Protein AF-A0A1B0CBY4-F1 (afdb_monomer_lite)

Organism: Lutzomyia longipalpis (NCBI:txid7200)

Foldseek 3Di:
DVVVVVVLCVVAVCVVVCVVLVQDPVLSVLCVVVVVRHVVVLLVDAPVVLCVSCVDPLCVVVSVSVLVSSQVVCVVVVGDGRYHPPPPPPPPPPDDDDDDDDDDDDDDDDDDDDDDDDDDDDDDDDDDDDDDDDDDDDDDDDDDDDDDDDDDDDDDDDDDDPDDPPPPPPPDPDDDDDDDDDPPPPPVVVVVVVLVPDQLLVLLVVDPLSVVLLVCCVVPVDGDPVNVVVSVVSLVVVVVVVVDDDDPVVVVSSVVNCCVSRVVVVCVVPVSDPPPPPPPDPDDD

pLDDT: mean 71.51, std 22.34, range [36.09, 98.38]

Secondary structure (DSSP, 8-state):
-THHHHHHHHH-TTHHHHHHTT--HHHHHHHHHTT--SHHHHHH--TTHHHHHS-SGGGHHHHHHHHHHHHHHHHHTTPPP---GGGGS-------------------------------------------------------PPP-PPPPPP-PPP-----SSSSSSSS---------------HHHHHHHHHHH--HHHHHHTSHHHHHHHHHHHHHSS--HHHHHHHHHHHHHHHHHHTPPP-HHHHHHHHHHHHHH-THHHHHHHH--------------

Radius of gyration: 30.23 Å; chains: 1; bounding box: 89×76×72 Å

Sequence (285 aa):
MVDSMEYNAKKYPIIHLYEEWELSPNIIKTLITCGITNKAILRQMHQHDLNDIFPKRSQIGDKIFFRCKLQAWREEYRHPPLICCDTNKAKTSDKMDVDMDDLSISPISSRSSSPEASSSLPKAIAMPLLAPLSTPTPRQEAPNPPPHVQPLPFLNPLDMKPKMLSQMMSAMEATKKTTIGTPSVDFTDFSRNFEDNFDLETELKKSFQGQKILENYRKYKILGKSDQNNLTRVVANFHLMTKMPLSAQIYMFYASKIQELFPTERDLLHSGKLQTTSCTERKAL

Structure (mmCIF, N/CA/C/O backbone):
data_AF-A0A1B0CBY4-F1
#
_entry.id   AF-A0A1B0CBY4-F1
#
loop_
_atom_site.group_PDB
_atom_site.id
_atom_site.type_symbol
_atom_site.label_atom_id
_atom_site.label_alt_id
_atom_site.label_comp_id
_atom_site.label_asym_id
_atom_site.label_entity_id
_atom_site.label_seq_id
_atom_site.pdbx_PDB_ins_code
_atom_site.Cartn_x
_atom_site.Cartn_y
_atom_site.Cartn_z
_atom_site.occupancy
_atom_site.B_iso_or_equiv
_atom_site.auth_seq_id
_atom_site.auth_comp_id
_atom_site.auth_asym_id
_atom_site.auth_atom_id
_atom_site.pdbx_PDB_model_num
ATOM 1 N N . MET A 1 1 ? -2.507 -30.286 -9.498 1.00 51.16 1 MET A N 1
ATOM 2 C CA . MET A 1 1 ? -2.532 -28.818 -9.729 1.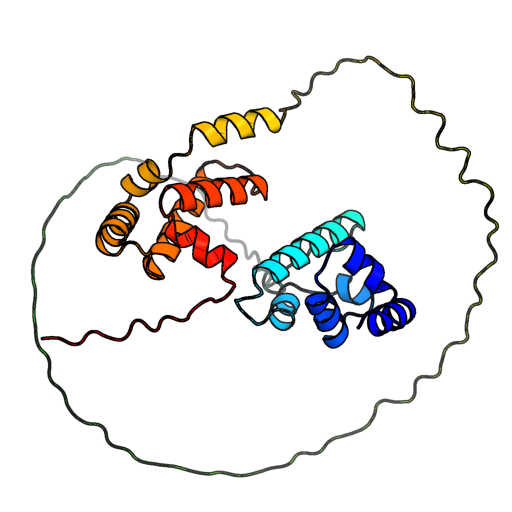00 51.16 1 MET A CA 1
ATOM 3 C C . MET A 1 1 ? -1.235 -28.274 -10.336 1.00 51.16 1 MET A C 1
ATOM 5 O O . MET A 1 1 ? -1.287 -27.183 -10.883 1.00 51.16 1 MET A O 1
ATOM 9 N N . VAL A 1 2 ? -0.117 -29.013 -10.304 1.00 50.94 2 VAL A N 1
ATOM 10 C CA . VAL A 1 2 ? 1.184 -28.574 -10.853 1.00 50.94 2 VAL A CA 1
ATOM 11 C C . VAL A 1 2 ? 1.222 -28.614 -12.397 1.00 50.94 2 VAL A C 1
ATOM 13 O O . VAL A 1 2 ? 1.728 -27.681 -13.011 1.00 50.94 2 VAL A O 1
ATOM 16 N N . ASP A 1 3 ? 0.539 -29.575 -13.035 1.00 54.59 3 ASP A N 1
ATOM 17 C CA . ASP A 1 3 ? 0.538 -29.742 -14.507 1.00 54.59 3 ASP A CA 1
ATOM 18 C C . ASP A 1 3 ? -0.028 -28.563 -15.317 1.00 54.59 3 ASP A C 1
ATOM 20 O O . ASP A 1 3 ? 0.262 -28.409 -16.503 1.00 54.59 3 ASP A O 1
ATOM 24 N N . SER A 1 4 ? -0.847 -27.697 -14.709 1.00 59.91 4 SER A N 1
ATOM 25 C CA . SER A 1 4 ? -1.440 -26.573 -15.443 1.00 59.91 4 SER A CA 1
ATOM 26 C C . SER A 1 4 ? -0.472 -25.397 -15.605 1.00 59.91 4 SER A C 1
ATOM 28 O O . SER A 1 4 ? -0.626 -24.615 -16.540 1.00 59.91 4 SER A O 1
ATOM 30 N N . MET A 1 5 ? 0.535 -25.253 -14.736 1.00 56.09 5 MET A N 1
ATOM 31 C CA . MET A 1 5 ? 1.483 -24.134 -14.826 1.00 56.09 5 MET A CA 1
ATOM 32 C C . MET A 1 5 ? 2.582 -24.385 -15.861 1.00 56.09 5 MET A C 1
ATOM 34 O O . MET A 1 5 ? 2.839 -23.498 -16.672 1.00 56.09 5 MET A O 1
ATOM 38 N N . GLU A 1 6 ? 3.129 -25.602 -15.945 1.00 60.28 6 GLU A N 1
ATOM 39 C CA . GLU A 1 6 ? 4.128 -25.945 -16.973 1.00 60.28 6 GLU A CA 1
ATOM 40 C C . GLU A 1 6 ? 3.576 -25.827 -18.402 1.00 60.28 6 GLU A C 1
ATOM 42 O O . GLU A 1 6 ? 4.256 -25.325 -19.300 1.00 60.28 6 GLU A O 1
ATOM 47 N N . TYR A 1 7 ? 2.317 -26.224 -18.625 1.00 60.75 7 TYR A N 1
ATOM 48 C CA . TYR A 1 7 ? 1.668 -26.049 -19.928 1.00 60.75 7 TYR A CA 1
ATOM 49 C C . TYR A 1 7 ? 1.510 -24.566 -20.297 1.00 60.75 7 TYR A C 1
ATOM 51 O O . TYR A 1 7 ? 1.702 -24.172 -21.450 1.00 60.75 7 TYR A O 1
ATOM 59 N N . ASN A 1 8 ? 1.196 -23.723 -19.311 1.00 58.91 8 ASN A N 1
ATOM 60 C CA . ASN A 1 8 ? 1.064 -22.288 -19.527 1.00 58.91 8 ASN A CA 1
ATOM 61 C C . ASN A 1 8 ? 2.421 -21.616 -19.771 1.00 58.91 8 ASN A C 1
ATOM 63 O O . ASN A 1 8 ? 2.481 -20.730 -20.619 1.00 58.91 8 ASN A O 1
ATOM 67 N N . ALA A 1 9 ? 3.504 -22.050 -19.117 1.00 61.53 9 ALA A N 1
ATOM 68 C CA . ALA A 1 9 ? 4.847 -21.493 -19.317 1.00 61.53 9 ALA A CA 1
ATOM 69 C C . ALA A 1 9 ? 5.333 -21.644 -20.770 1.00 61.53 9 ALA A C 1
ATOM 71 O O . ALA A 1 9 ? 5.852 -20.694 -21.355 1.00 61.53 9 ALA A O 1
ATOM 72 N N . LYS A 1 10 ? 5.056 -22.790 -21.411 1.00 67.69 10 LYS A N 1
ATOM 73 C CA . LYS A 1 10 ? 5.335 -22.988 -22.848 1.00 67.69 10 LYS A CA 1
ATOM 74 C C . LYS A 1 10 ? 4.493 -22.088 -23.756 1.00 67.69 10 LYS A C 1
ATOM 76 O O . LYS A 1 10 ? 4.935 -21.727 -24.842 1.00 67.69 10 LYS A O 1
ATOM 81 N N . LYS A 1 11 ? 3.277 -21.740 -23.328 1.00 76.75 11 LYS A N 1
ATOM 82 C CA . LYS A 1 11 ? 2.333 -20.917 -24.098 1.00 76.75 11 LYS A CA 1
ATOM 83 C C . LYS A 1 11 ? 2.577 -19.414 -23.924 1.00 76.75 11 LYS A C 1
ATOM 85 O O . LYS A 1 11 ? 2.317 -18.644 -24.846 1.00 76.75 11 LYS A O 1
ATOM 90 N N . TYR A 1 12 ? 3.075 -19.000 -22.762 1.00 80.06 12 TYR A N 1
ATOM 91 C CA . TYR A 1 12 ? 3.252 -17.603 -22.381 1.00 80.06 12 TYR A CA 1
ATOM 92 C C . TYR A 1 12 ? 4.658 -17.382 -21.806 1.00 80.06 12 TYR A C 1
ATOM 94 O O . TYR A 1 12 ? 4.859 -17.521 -20.598 1.00 80.06 12 TYR A O 1
ATOM 102 N N . PRO A 1 13 ? 5.627 -16.945 -22.634 1.00 83.12 13 PRO A N 1
ATOM 103 C CA . PRO A 1 13 ? 7.014 -16.728 -22.208 1.00 83.12 13 PRO A CA 1
ATOM 104 C C . PRO A 1 13 ? 7.168 -15.705 -21.075 1.00 83.12 13 PRO A C 1
ATOM 106 O O . PRO A 1 13 ? 8.202 -15.642 -20.417 1.00 83.12 13 PRO A O 1
ATOM 109 N N . ILE A 1 14 ? 6.148 -14.868 -20.859 1.00 92.06 14 ILE A N 1
ATOM 110 C CA . ILE A 1 14 ? 6.126 -13.881 -19.781 1.00 92.06 14 ILE A CA 1
ATOM 111 C C . ILE A 1 14 ? 5.999 -14.509 -18.387 1.00 92.06 14 ILE A C 1
ATOM 113 O O . ILE A 1 14 ? 6.353 -13.860 -17.410 1.00 92.06 14 ILE A O 1
ATOM 117 N N . ILE A 1 15 ? 5.535 -15.758 -18.275 1.00 91.38 15 ILE A N 1
ATOM 118 C CA . ILE A 1 15 ? 5.332 -16.408 -16.974 1.00 91.38 15 ILE A CA 1
ATOM 119 C C . ILE A 1 15 ? 6.644 -16.521 -16.199 1.00 91.38 15 ILE A C 1
ATOM 121 O O . ILE A 1 15 ? 6.645 -16.230 -15.010 1.00 91.38 15 ILE A O 1
ATOM 125 N N . HIS A 1 16 ? 7.766 -16.793 -16.869 1.00 91.62 16 HIS A N 1
ATOM 126 C CA . HIS A 1 16 ? 9.080 -16.820 -16.219 1.00 91.62 16 HIS A CA 1
ATOM 127 C C . HIS A 1 16 ? 9.446 -15.488 -15.555 1.00 91.62 16 HIS A C 1
ATOM 129 O O . HIS A 1 16 ? 10.010 -15.482 -14.469 1.00 91.62 16 HIS A O 1
ATOM 135 N N . LEU A 1 17 ? 9.071 -14.359 -16.167 1.00 94.44 17 LEU A N 1
ATOM 136 C CA . LEU A 1 17 ? 9.280 -13.040 -15.564 1.00 94.44 17 LEU A CA 1
ATOM 137 C C . LEU A 1 17 ? 8.414 -12.868 -14.307 1.00 94.44 17 LEU A C 1
ATOM 139 O O . LEU A 1 17 ? 8.841 -12.269 -13.328 1.00 94.44 17 LEU A O 1
ATOM 143 N N . TYR A 1 18 ? 7.187 -13.388 -14.323 1.00 95.06 18 TYR A N 1
ATOM 144 C CA . TYR A 1 18 ? 6.292 -13.322 -13.169 1.00 95.06 18 TYR A CA 1
ATOM 145 C C . TYR A 1 18 ? 6.724 -14.235 -12.021 1.00 95.06 18 TYR A C 1
ATOM 147 O O . TYR A 1 18 ? 6.574 -13.855 -10.861 1.00 95.06 18 TYR A O 1
ATOM 155 N N . GLU A 1 19 ? 7.268 -15.407 -12.343 1.00 92.81 19 GLU A N 1
ATOM 156 C CA . GLU A 1 19 ? 7.880 -16.325 -11.382 1.00 92.81 19 GLU A CA 1
ATOM 157 C C . GLU A 1 19 ? 9.141 -15.711 -10.762 1.00 92.81 19 GLU A C 1
ATOM 159 O O . GLU A 1 19 ? 9.291 -15.746 -9.546 1.00 92.81 19 GLU A O 1
ATOM 164 N N . GLU A 1 20 ? 9.990 -15.062 -11.565 1.00 94.62 20 GLU A N 1
ATOM 165 C CA . GLU A 1 20 ? 11.166 -14.312 -11.094 1.00 94.62 20 GLU A CA 1
ATOM 166 C C . GLU A 1 20 ? 10.782 -13.136 -10.183 1.00 94.62 20 GLU A C 1
ATOM 168 O O . GLU A 1 20 ? 11.491 -12.790 -9.240 1.00 94.62 20 GLU A O 1
ATOM 173 N N . TRP A 1 21 ? 9.629 -12.514 -10.429 1.00 96.12 21 TRP A N 1
ATOM 174 C CA . TRP A 1 21 ? 9.086 -11.489 -9.540 1.00 96.12 21 TRP A CA 1
ATOM 175 C C . TRP A 1 21 ? 8.441 -12.057 -8.278 1.00 96.12 21 TRP A C 1
ATOM 177 O O . TRP A 1 21 ? 7.986 -11.262 -7.457 1.00 96.12 21 TRP A O 1
ATOM 187 N N . GLU A 1 22 ? 8.406 -13.381 -8.123 1.00 95.31 22 GLU A N 1
ATOM 188 C CA . GLU A 1 22 ? 7.794 -14.095 -7.000 1.00 95.31 22 GLU A CA 1
ATOM 189 C C . GLU A 1 22 ? 6.303 -13.758 -6.835 1.00 95.31 22 GLU A C 1
ATOM 191 O O . GLU A 1 22 ? 5.761 -13.692 -5.730 1.00 95.31 22 GLU A O 1
ATOM 196 N N . LEU A 1 23 ? 5.603 -13.520 -7.952 1.00 93.50 23 LEU A N 1
ATOM 197 C CA . LEU A 1 23 ? 4.166 -13.270 -7.915 1.00 93.50 23 LEU A CA 1
ATOM 198 C C . LEU A 1 23 ? 3.413 -14.540 -7.522 1.00 93.50 23 LEU A C 1
ATOM 200 O O . LEU A 1 23 ? 3.689 -15.634 -8.017 1.00 93.50 23 LEU A O 1
ATOM 204 N N . SER A 1 24 ? 2.394 -14.393 -6.672 1.00 92.12 24 SER A N 1
ATOM 205 C CA . SER A 1 24 ? 1.599 -15.551 -6.269 1.00 92.12 24 SER A CA 1
ATOM 206 C C . SER A 1 24 ? 0.875 -16.178 -7.477 1.00 92.12 24 SER A C 1
ATOM 208 O O . SER A 1 24 ? 0.414 -15.453 -8.370 1.00 92.12 24 SER A O 1
ATOM 210 N N . PRO A 1 25 ? 0.676 -17.511 -7.501 1.00 91.31 25 PRO A N 1
ATOM 211 C CA . PRO A 1 25 ? 0.012 -18.204 -8.609 1.00 91.31 25 PRO A CA 1
ATOM 212 C C . PRO A 1 25 ? -1.361 -17.629 -8.980 1.00 91.31 25 PRO A C 1
ATOM 214 O O . PRO A 1 25 ? -1.749 -17.607 -10.149 1.00 91.31 25 PRO A O 1
ATOM 217 N N . ASN A 1 26 ? -2.094 -17.121 -7.985 1.00 90.62 26 ASN A N 1
ATOM 218 C CA . ASN A 1 26 ? -3.398 -16.490 -8.180 1.00 90.62 26 ASN A CA 1
ATOM 219 C C . ASN A 1 26 ? -3.290 -15.163 -8.941 1.00 90.62 26 ASN A C 1
ATOM 221 O O . ASN A 1 26 ? -4.128 -14.878 -9.800 1.00 90.62 26 ASN A O 1
ATOM 225 N N . ILE A 1 27 ? -2.257 -14.365 -8.656 1.00 92.62 27 ILE A N 1
ATOM 226 C CA . ILE A 1 27 ? -2.000 -13.118 -9.380 1.00 92.62 27 ILE A CA 1
ATOM 227 C C . ILE A 1 27 ? -1.550 -13.421 -10.804 1.00 92.62 27 ILE A C 1
ATOM 229 O O . ILE A 1 27 ? -2.112 -12.848 -11.733 1.00 92.62 27 ILE A O 1
ATOM 233 N N . ILE A 1 28 ? -0.643 -14.383 -11.001 1.00 94.12 28 ILE A N 1
ATOM 234 C CA . ILE A 1 28 ? -0.216 -14.814 -12.342 1.00 94.12 28 ILE A CA 1
ATOM 235 C C . ILE A 1 28 ? -1.429 -15.239 -13.177 1.00 94.12 28 ILE A C 1
ATOM 237 O O . ILE A 1 28 ? -1.626 -14.752 -14.290 1.00 94.12 28 ILE A O 1
ATOM 241 N N . LYS A 1 29 ? -2.309 -16.078 -12.617 1.00 92.31 29 LYS A N 1
ATOM 242 C CA . LYS A 1 29 ? -3.553 -16.486 -13.280 1.00 92.31 29 LYS A CA 1
ATOM 243 C C . LYS A 1 29 ? -4.436 -15.290 -13.644 1.00 92.31 29 LYS A C 1
ATOM 245 O O . LYS A 1 29 ? -5.007 -15.269 -14.734 1.00 92.31 29 LYS A O 1
ATOM 250 N N . THR A 1 30 ? -4.544 -14.305 -12.755 1.00 92.69 30 THR A N 1
ATOM 251 C CA . THR A 1 30 ? -5.325 -13.082 -12.994 1.00 92.69 30 THR A CA 1
ATOM 252 C C . THR A 1 30 ? -4.734 -12.278 -14.151 1.00 92.69 30 THR A C 1
ATOM 254 O O . THR A 1 30 ? -5.463 -11.958 -15.081 1.00 92.69 30 THR A O 1
ATOM 257 N N . LEU A 1 31 ? -3.417 -12.049 -14.166 1.00 93.75 31 LEU A N 1
ATOM 258 C CA . LEU A 1 31 ? -2.719 -11.327 -15.238 1.00 93.75 31 LEU A CA 1
ATOM 259 C C . LEU A 1 31 ? -2.929 -11.987 -16.608 1.00 93.75 31 LEU A C 1
ATOM 261 O O . LEU A 1 31 ? -3.283 -11.310 -17.573 1.00 93.75 31 LEU A O 1
ATOM 265 N N . ILE A 1 32 ? -2.796 -13.316 -16.680 1.00 93.25 32 ILE A N 1
ATOM 266 C CA . ILE A 1 32 ? -3.045 -14.076 -17.913 1.00 93.25 32 ILE A CA 1
ATOM 267 C C . ILE A 1 32 ? -4.517 -13.982 -18.337 1.00 93.25 32 ILE A C 1
ATOM 269 O O . ILE A 1 32 ? -4.802 -13.803 -19.520 1.00 93.25 32 ILE A O 1
ATOM 273 N N . THR A 1 33 ? -5.455 -14.049 -17.386 1.00 91.56 33 THR A N 1
ATOM 274 C CA . THR A 1 33 ? -6.900 -13.912 -17.661 1.00 91.56 33 THR A CA 1
ATOM 275 C C . THR A 1 33 ? -7.249 -12.510 -18.168 1.00 91.56 33 THR A C 1
ATOM 277 O O . THR A 1 33 ? -8.080 -12.373 -19.059 1.00 91.56 33 THR A O 1
ATOM 280 N N . CYS A 1 34 ? -6.565 -11.478 -17.669 1.00 91.12 34 CYS A N 1
ATOM 281 C CA . CYS A 1 34 ? -6.654 -10.100 -18.155 1.00 91.12 34 CYS A CA 1
ATOM 282 C C . CYS A 1 34 ? -5.944 -9.880 -19.505 1.00 91.12 34 CYS A C 1
ATOM 284 O O . CYS A 1 34 ? -5.869 -8.751 -19.980 1.00 91.12 34 CYS A O 1
ATOM 286 N N . GLY A 1 35 ? -5.403 -10.931 -20.130 1.00 91.25 35 GLY A N 1
ATOM 287 C CA . GLY A 1 35 ? -4.759 -10.861 -21.441 1.00 91.25 35 GLY A CA 1
ATOM 288 C C . GLY A 1 35 ? -3.302 -10.398 -21.416 1.00 91.25 35 GLY A C 1
ATOM 289 O O . GLY A 1 35 ? -2.691 -10.287 -22.479 1.00 91.25 35 GLY A O 1
ATOM 290 N N . ILE A 1 36 ? -2.705 -10.194 -20.238 1.00 94.19 36 ILE A N 1
ATOM 291 C CA . ILE A 1 36 ? -1.327 -9.711 -20.066 1.00 94.19 36 ILE A CA 1
ATOM 292 C C . ILE A 1 36 ? -0.364 -10.882 -20.273 1.00 94.19 36 ILE A C 1
ATOM 294 O O . ILE A 1 36 ? 0.155 -11.501 -19.350 1.00 94.19 36 ILE A O 1
ATOM 298 N N . THR A 1 37 ? -0.189 -11.227 -21.542 1.00 93.12 37 THR A N 1
ATOM 299 C CA . THR A 1 37 ? 0.445 -12.472 -21.993 1.00 93.12 37 THR A CA 1
ATOM 300 C C . THR A 1 37 ? 1.825 -12.255 -22.607 1.00 93.12 37 THR A C 1
ATOM 302 O O . THR A 1 37 ? 2.529 -13.220 -22.905 1.00 93.12 37 THR A O 1
ATOM 305 N N . ASN A 1 38 ? 2.245 -11.000 -22.794 1.00 91.81 38 ASN A N 1
ATOM 306 C CA . ASN A 1 38 ? 3.538 -10.659 -23.375 1.00 91.81 38 ASN A CA 1
ATOM 307 C C . ASN A 1 38 ? 4.153 -9.396 -22.740 1.00 91.81 38 ASN A C 1
ATOM 309 O O . ASN A 1 38 ? 3.470 -8.572 -22.125 1.00 91.81 38 ASN A O 1
ATOM 313 N N . LYS A 1 39 ? 5.472 -9.228 -22.911 1.00 93.44 39 LYS A N 1
ATOM 314 C CA . LYS A 1 39 ? 6.215 -8.073 -22.371 1.00 93.44 39 LYS A CA 1
ATOM 315 C C . LYS A 1 39 ? 5.816 -6.751 -23.040 1.00 93.44 39 LYS A C 1
ATOM 317 O O . LYS A 1 39 ? 6.000 -5.695 -22.446 1.00 93.44 39 LYS A O 1
ATOM 322 N N . ALA A 1 40 ? 5.274 -6.787 -24.259 1.00 90.75 40 ALA A N 1
ATOM 323 C CA . ALA A 1 40 ? 4.831 -5.585 -24.963 1.00 90.75 40 ALA A CA 1
ATOM 324 C C . ALA A 1 40 ? 3.633 -4.924 -24.260 1.00 90.75 40 ALA A C 1
ATOM 326 O O . ALA A 1 40 ? 3.621 -3.705 -24.115 1.00 90.75 40 ALA A O 1
ATOM 327 N N . ILE A 1 41 ? 2.695 -5.717 -23.737 1.00 91.50 41 ILE A N 1
ATOM 328 C CA . ILE A 1 41 ? 1.553 -5.229 -22.956 1.00 91.50 41 ILE A CA 1
ATOM 329 C C . ILE A 1 41 ? 2.050 -4.573 -21.667 1.00 91.50 41 ILE A C 1
ATOM 331 O O . ILE A 1 41 ? 1.666 -3.446 -21.372 1.00 91.50 41 ILE A O 1
ATOM 335 N N . LEU A 1 42 ? 3.000 -5.199 -20.957 1.00 93.81 42 LEU A N 1
ATOM 336 C CA . LEU A 1 42 ? 3.608 -4.601 -19.759 1.00 93.81 42 LEU A CA 1
ATOM 337 C C . LEU A 1 42 ? 4.241 -3.229 -20.020 1.00 93.81 42 LEU A C 1
ATOM 339 O O . LEU A 1 42 ? 4.255 -2.399 -19.115 1.00 93.81 42 LEU A O 1
ATOM 343 N N . ARG A 1 43 ? 4.759 -2.963 -21.227 1.00 92.62 43 ARG A N 1
ATOM 344 C CA . ARG A 1 43 ? 5.316 -1.647 -21.603 1.00 92.62 43 ARG A CA 1
ATOM 345 C C . ARG A 1 43 ? 4.244 -0.586 -21.823 1.00 92.62 43 ARG A C 1
ATOM 347 O O . ARG A 1 43 ? 4.514 0.585 -21.591 1.00 92.62 43 ARG A O 1
ATOM 354 N N . GLN A 1 44 ? 3.064 -0.993 -22.278 1.00 91.44 44 GLN A N 1
ATOM 355 C CA . GLN A 1 44 ? 1.956 -0.091 -22.598 1.00 91.44 44 GLN A CA 1
ATOM 356 C C . GLN A 1 44 ? 1.011 0.138 -21.416 1.00 91.44 44 GLN A C 1
ATOM 358 O O . GLN A 1 44 ? 0.222 1.072 -21.456 1.00 91.44 44 GLN A O 1
ATOM 363 N N . MET A 1 45 ? 1.112 -0.675 -20.359 1.00 93.06 45 MET A N 1
ATOM 364 C CA . MET A 1 45 ? 0.278 -0.525 -19.167 1.00 93.06 45 MET A CA 1
ATOM 365 C C . MET A 1 45 ? 0.395 0.868 -18.535 1.00 93.06 45 MET A C 1
ATOM 367 O O . MET A 1 45 ? 1.488 1.398 -18.316 1.00 93.06 45 MET A O 1
ATOM 371 N N . HIS A 1 46 ? -0.740 1.425 -18.161 1.00 92.25 46 HIS A N 1
ATOM 372 C CA . HIS A 1 46 ? -0.864 2.664 -17.419 1.00 92.25 46 HIS A CA 1
ATOM 373 C C . HIS A 1 46 ? -1.268 2.398 -15.971 1.00 92.25 46 HIS A C 1
ATOM 375 O O . HIS A 1 46 ? -1.609 1.287 -15.560 1.00 92.25 46 HIS A O 1
ATOM 381 N N . GLN A 1 47 ? -1.243 3.454 -15.160 1.00 90.12 47 GLN A N 1
ATOM 382 C CA . GLN A 1 47 ? -1.613 3.343 -13.753 1.00 90.12 47 GLN A CA 1
ATOM 383 C C . GLN A 1 47 ? -3.095 2.989 -13.537 1.00 90.12 47 GLN A C 1
ATOM 385 O O . GLN A 1 47 ? -3.416 2.371 -12.522 1.00 90.12 47 GLN A O 1
ATOM 390 N N . HIS A 1 48 ? -3.987 3.342 -14.469 1.00 90.44 48 HIS A N 1
ATOM 391 C CA . HIS A 1 48 ? -5.404 2.983 -14.373 1.00 90.44 48 HIS A CA 1
ATOM 392 C C . HIS A 1 48 ? -5.656 1.497 -14.658 1.00 90.44 48 HIS A C 1
ATOM 394 O O . HIS A 1 48 ? -6.458 0.904 -13.946 1.00 90.44 48 HIS A O 1
ATOM 400 N N . ASP A 1 49 ? -4.891 0.864 -15.554 1.00 91.81 49 ASP A N 1
ATOM 401 C CA . ASP A 1 49 ? -4.996 -0.581 -15.824 1.00 91.81 49 ASP A CA 1
ATOM 402 C C . ASP A 1 49 ? -4.745 -1.414 -14.557 1.00 91.81 49 ASP A C 1
ATOM 404 O O . ASP A 1 49 ? -5.361 -2.452 -14.323 1.00 91.81 49 ASP A O 1
ATOM 408 N N . LEU A 1 50 ? -3.870 -0.927 -13.669 1.00 92.62 50 LEU A N 1
ATOM 409 C CA . LEU A 1 50 ? -3.634 -1.554 -12.367 1.00 92.62 50 LEU A CA 1
ATOM 410 C C . LEU A 1 50 ? -4.862 -1.499 -11.447 1.00 92.62 50 LEU A C 1
ATOM 412 O O . LEU A 1 50 ? -4.971 -2.318 -10.537 1.00 92.62 50 LEU A O 1
ATOM 416 N N . ASN A 1 51 ? -5.761 -0.528 -11.614 1.00 91.81 51 ASN A N 1
ATOM 417 C CA . ASN A 1 51 ? -7.019 -0.496 -10.867 1.00 91.81 51 ASN A CA 1
ATOM 418 C C . ASN A 1 51 ? -7.984 -1.576 -11.370 1.00 91.81 51 ASN A C 1
ATOM 420 O O . ASN A 1 51 ? -8.689 -2.163 -10.553 1.00 91.81 51 ASN A O 1
ATOM 424 N N . ASP A 1 52 ? -7.963 -1.864 -12.670 1.00 91.25 52 ASP A N 1
ATOM 425 C CA . ASP A 1 52 ? -8.858 -2.839 -13.297 1.00 91.25 52 ASP A CA 1
ATOM 426 C C . ASP A 1 52 ? -8.407 -4.282 -13.040 1.00 91.25 52 ASP A C 1
ATOM 428 O O . ASP A 1 52 ? -9.232 -5.161 -12.795 1.00 91.25 52 ASP A O 1
ATOM 432 N N . ILE A 1 53 ? -7.092 -4.526 -13.014 1.00 93.38 53 ILE A N 1
ATOM 433 C CA . ILE A 1 53 ? -6.510 -5.841 -12.688 1.00 93.38 53 ILE A CA 1
ATOM 434 C C . ILE A 1 53 ? -6.657 -6.158 -11.194 1.00 93.38 53 ILE A C 1
ATOM 436 O O . ILE A 1 53 ? -6.902 -7.305 -10.814 1.00 93.38 53 ILE A O 1
ATOM 440 N N . PHE A 1 54 ? -6.523 -5.141 -10.337 1.00 93.94 54 PHE A N 1
ATOM 441 C CA . PHE A 1 54 ? -6.590 -5.273 -8.880 1.00 93.94 54 PHE A CA 1
ATOM 442 C C . PHE A 1 54 ? -7.750 -4.441 -8.299 1.00 93.94 54 PHE A C 1
ATOM 444 O O . PHE A 1 54 ? -7.515 -3.479 -7.556 1.00 93.94 54 PHE A O 1
ATOM 451 N N . PRO A 1 55 ? -9.015 -4.799 -8.599 1.00 89.00 55 PRO A N 1
ATOM 452 C CA . PRO A 1 55 ? -10.174 -3.990 -8.222 1.00 89.00 55 PRO A CA 1
ATOM 453 C C . PRO A 1 55 ? -10.504 -4.098 -6.728 1.00 89.00 55 PRO A C 1
ATOM 455 O O . PRO A 1 55 ? -11.144 -3.220 -6.145 1.00 89.00 55 PRO A O 1
ATOM 458 N N . LYS A 1 56 ? -10.087 -5.187 -6.071 1.00 90.88 56 LYS A N 1
ATOM 459 C CA . LYS A 1 56 ? -10.403 -5.436 -4.663 1.00 90.88 56 LYS A CA 1
ATOM 460 C C . LYS A 1 56 ? -9.428 -4.689 -3.760 1.00 90.88 56 LYS A C 1
ATOM 462 O O . LYS A 1 56 ? -8.217 -4.850 -3.868 1.00 90.88 56 LYS A O 1
ATOM 467 N N . ARG A 1 57 ? -9.954 -3.980 -2.754 1.00 83.25 57 ARG A N 1
ATOM 468 C CA . ARG A 1 57 ? -9.125 -3.350 -1.705 1.00 83.25 57 ARG A CA 1
ATOM 469 C C . ARG A 1 57 ? -8.248 -4.346 -0.944 1.00 83.25 57 ARG A C 1
ATOM 471 O O . ARG A 1 57 ? -7.180 -3.966 -0.484 1.00 83.25 57 ARG A O 1
ATOM 478 N N . SER A 1 58 ? -8.670 -5.607 -0.834 1.00 87.50 58 SER A N 1
ATOM 479 C CA . SER A 1 58 ? -7.878 -6.667 -0.198 1.00 87.50 58 SER A CA 1
ATOM 480 C C . SER A 1 58 ? -6.602 -7.020 -0.971 1.00 87.50 58 SER A C 1
ATOM 482 O O . SER A 1 58 ? -5.703 -7.609 -0.392 1.00 87.50 58 SER A O 1
ATOM 484 N N . GLN A 1 59 ? -6.507 -6.655 -2.254 1.00 88.81 59 GLN A N 1
ATOM 485 C CA . GLN A 1 59 ? -5.346 -6.908 -3.116 1.00 88.81 59 GLN A CA 1
ATOM 486 C C . GLN A 1 59 ? -4.415 -5.691 -3.206 1.00 88.81 59 GLN A C 1
ATOM 488 O O . GLN A 1 59 ? -3.585 -5.603 -4.107 1.00 88.81 59 GLN A O 1
ATOM 493 N N . ILE A 1 60 ? -4.551 -4.717 -2.297 1.00 89.12 60 ILE A N 1
ATOM 494 C CA . ILE A 1 60 ? -3.732 -3.500 -2.332 1.00 89.12 60 ILE A CA 1
ATOM 495 C C . ILE A 1 60 ? -2.235 -3.811 -2.203 1.00 89.12 60 ILE A C 1
ATOM 497 O O . ILE A 1 60 ? -1.433 -3.181 -2.887 1.00 89.12 60 ILE A O 1
ATOM 501 N N . GLY A 1 61 ? -1.872 -4.811 -1.392 1.00 90.12 61 GLY A N 1
ATOM 502 C CA . GLY A 1 61 ? -0.493 -5.283 -1.257 1.00 90.12 61 GLY A CA 1
ATOM 503 C C . GLY A 1 61 ? 0.046 -5.840 -2.574 1.00 90.12 61 GLY A C 1
ATOM 504 O O . GLY A 1 61 ? 1.059 -5.350 -3.067 1.00 90.12 61 GLY A O 1
ATOM 505 N N . ASP A 1 62 ? -0.685 -6.773 -3.194 1.00 93.25 62 ASP A N 1
ATOM 506 C CA . ASP A 1 62 ? -0.321 -7.366 -4.490 1.00 93.25 62 ASP A CA 1
ATOM 507 C C . ASP A 1 62 ? -0.180 -6.305 -5.586 1.00 93.25 62 ASP A C 1
ATOM 509 O O . ASP A 1 62 ? 0.760 -6.329 -6.377 1.00 93.25 62 ASP A O 1
ATOM 513 N N . LYS A 1 63 ? -1.090 -5.327 -5.602 1.00 94.25 63 LYS A N 1
ATOM 514 C CA . LYS A 1 63 ? -1.062 -4.209 -6.545 1.00 94.25 63 LYS A CA 1
ATOM 515 C C . LYS A 1 63 ? 0.180 -3.341 -6.372 1.00 94.25 63 LYS A C 1
ATOM 517 O O . LYS A 1 63 ? 0.804 -2.968 -7.364 1.00 94.25 63 LYS A O 1
ATOM 522 N N . ILE A 1 64 ? 0.521 -2.980 -5.131 1.00 92.06 64 ILE A N 1
ATOM 523 C CA . ILE A 1 64 ? 1.721 -2.187 -4.830 1.00 92.06 64 ILE A CA 1
ATOM 524 C C . ILE A 1 64 ? 2.966 -2.976 -5.231 1.00 92.06 64 ILE A C 1
ATOM 526 O O . ILE A 1 64 ? 3.823 -2.442 -5.930 1.00 92.06 64 ILE A O 1
ATOM 530 N N . PHE A 1 65 ? 3.033 -4.250 -4.851 1.00 94.75 65 PHE A N 1
ATOM 531 C CA . PHE A 1 65 ? 4.154 -5.126 -5.164 1.00 94.75 65 PHE A CA 1
ATOM 532 C C . PHE A 1 65 ? 4.366 -5.268 -6.677 1.00 94.75 65 PHE A C 1
ATOM 534 O O . PHE A 1 65 ? 5.458 -4.994 -7.180 1.00 94.75 65 PHE A O 1
ATOM 541 N N . PHE A 1 66 ? 3.303 -5.593 -7.419 1.00 95.94 66 PHE A N 1
ATOM 542 C CA . PHE A 1 66 ? 3.341 -5.687 -8.876 1.00 95.94 66 PHE A CA 1
ATOM 543 C C . PHE A 1 66 ? 3.754 -4.360 -9.519 1.00 95.94 66 PHE A C 1
ATOM 545 O O . PHE A 1 66 ? 4.607 -4.346 -10.403 1.00 95.94 66 PHE A O 1
ATOM 552 N N . ARG A 1 67 ? 3.204 -3.230 -9.049 1.00 95.19 67 ARG A N 1
ATOM 553 C CA . ARG A 1 67 ? 3.578 -1.894 -9.533 1.00 95.19 67 ARG A CA 1
ATOM 554 C C . ARG A 1 67 ? 5.069 -1.618 -9.338 1.00 95.19 67 ARG A C 1
ATOM 556 O O . ARG A 1 67 ? 5.699 -1.107 -10.259 1.00 95.19 67 ARG A O 1
ATOM 563 N N . CYS A 1 68 ? 5.627 -1.939 -8.172 1.00 94.19 68 CYS A N 1
ATOM 564 C CA . CYS A 1 68 ? 7.047 -1.731 -7.896 1.00 94.19 68 CYS A CA 1
ATOM 565 C C . CYS A 1 68 ? 7.932 -2.584 -8.810 1.00 94.19 68 CYS A C 1
ATOM 567 O O . CYS A 1 68 ? 8.857 -2.052 -9.420 1.00 94.19 68 CYS A O 1
ATOM 569 N N . LYS A 1 69 ? 7.618 -3.877 -8.967 1.00 96.31 69 LYS A N 1
ATOM 570 C CA . LYS A 1 69 ? 8.353 -4.773 -9.875 1.00 96.31 69 LYS A CA 1
ATOM 571 C C . LYS A 1 69 ? 8.265 -4.312 -11.330 1.00 96.31 69 LYS A C 1
ATOM 573 O O . LYS A 1 69 ? 9.280 -4.251 -12.016 1.00 96.31 69 LYS A O 1
ATOM 578 N N . LEU A 1 70 ? 7.077 -3.901 -11.773 1.00 95.75 70 LEU A N 1
ATOM 579 C CA . LEU A 1 70 ? 6.864 -3.366 -13.115 1.00 95.75 70 LEU A CA 1
ATOM 580 C C . LEU A 1 70 ? 7.655 -2.074 -13.354 1.00 95.75 70 LEU A C 1
ATOM 582 O O . LEU A 1 70 ? 8.235 -1.906 -14.424 1.00 95.75 70 LEU A O 1
ATOM 586 N N . GLN A 1 71 ? 7.695 -1.168 -12.375 1.00 94.50 71 GLN A N 1
ATOM 587 C CA . GLN A 1 71 ? 8.457 0.075 -12.479 1.00 94.50 71 GLN A CA 1
ATOM 588 C C . GLN A 1 71 ? 9.968 -0.189 -12.532 1.00 94.50 71 GLN A C 1
ATOM 590 O O . GLN A 1 71 ? 10.632 0.365 -13.402 1.00 94.50 71 GLN A O 1
ATOM 595 N N . ALA A 1 72 ? 10.488 -1.067 -11.669 1.00 93.56 72 ALA A N 1
ATOM 596 C CA . ALA A 1 72 ? 11.900 -1.450 -11.668 1.00 93.56 72 ALA A CA 1
ATOM 597 C C . ALA A 1 72 ? 12.308 -2.106 -12.996 1.00 93.56 72 ALA A C 1
ATOM 599 O O . ALA A 1 72 ? 13.300 -1.721 -13.607 1.00 93.56 72 ALA A O 1
ATOM 600 N N . TRP A 1 73 ? 11.484 -3.027 -13.501 1.00 96.50 73 TRP A N 1
ATOM 601 C CA . TRP A 1 73 ? 11.697 -3.640 -14.809 1.00 96.50 73 TRP A CA 1
ATOM 602 C C . TRP A 1 73 ? 11.655 -2.613 -15.947 1.00 96.50 73 TRP A C 1
ATOM 604 O O . TRP A 1 73 ? 12.426 -2.686 -16.897 1.00 96.50 73 TRP A O 1
ATOM 614 N N . ARG A 1 74 ? 10.777 -1.608 -15.882 1.00 94.81 74 ARG A N 1
ATOM 615 C CA . ARG A 1 74 ? 10.777 -0.538 -16.887 1.00 94.81 74 ARG A CA 1
ATOM 616 C C . ARG A 1 74 ? 12.049 0.296 -16.826 1.00 94.81 74 ARG A C 1
ATOM 618 O O . ARG A 1 74 ? 12.585 0.626 -17.876 1.00 94.81 74 ARG A O 1
ATOM 625 N N . GLU A 1 75 ? 12.538 0.609 -15.635 1.00 93.06 75 GLU A N 1
ATOM 626 C CA . GLU A 1 75 ? 13.770 1.374 -15.446 1.00 93.06 75 GLU A CA 1
ATOM 627 C C . GLU A 1 75 ? 15.000 0.625 -15.978 1.00 93.06 75 GLU A C 1
ATOM 629 O O . GLU A 1 75 ? 15.752 1.179 -16.783 1.00 93.06 75 GLU A O 1
ATOM 634 N N . GLU A 1 76 ? 15.138 -0.658 -15.635 1.00 95.81 76 GLU A N 1
ATOM 635 C CA . GLU A 1 76 ? 16.227 -1.532 -16.093 1.00 95.81 76 GLU A CA 1
ATOM 636 C C . GLU A 1 76 ? 16.314 -1.592 -17.629 1.00 95.81 76 GLU A C 1
ATOM 638 O O . GLU A 1 76 ? 17.396 -1.497 -18.211 1.00 95.81 76 GLU A O 1
ATOM 643 N N . TYR A 1 77 ? 15.165 -1.667 -18.305 1.00 94.81 77 TYR A N 1
ATOM 644 C CA . TYR A 1 77 ? 15.082 -1.763 -19.765 1.00 94.81 77 TYR A CA 1
ATOM 645 C C . TYR A 1 77 ? 14.835 -0.410 -20.460 1.00 94.81 77 TYR A C 1
ATOM 647 O O . TYR A 1 77 ? 14.510 -0.378 -21.652 1.00 94.81 77 TYR A O 1
ATOM 655 N N . ARG A 1 78 ? 14.995 0.714 -19.742 1.00 93.69 78 ARG A N 1
ATOM 656 C CA . ARG A 1 78 ? 14.806 2.093 -20.244 1.00 93.69 78 ARG A CA 1
ATOM 657 C C . ARG A 1 78 ? 13.452 2.328 -20.928 1.00 93.69 78 ARG A C 1
ATOM 659 O O . ARG A 1 78 ? 13.349 3.006 -21.950 1.00 93.69 78 ARG A O 1
ATOM 666 N N . HIS A 1 79 ? 12.398 1.737 -20.385 1.00 93.31 79 HIS A N 1
ATOM 667 C CA . HIS A 1 79 ? 11.020 1.954 -20.804 1.00 93.31 79 HIS A CA 1
ATOM 668 C C . HIS A 1 79 ? 10.405 3.179 -20.108 1.00 93.31 79 HIS A C 1
ATOM 670 O O . HIS A 1 79 ? 10.835 3.545 -19.012 1.00 93.31 79 HIS A O 1
ATOM 676 N N . PRO A 1 80 ? 9.376 3.810 -20.710 1.00 88.88 80 PRO A N 1
ATOM 677 C CA . PRO A 1 80 ? 8.695 4.942 -20.095 1.00 88.88 80 PRO A CA 1
ATOM 678 C C . PRO A 1 80 ? 8.148 4.590 -18.704 1.00 88.88 80 PRO A C 1
ATOM 680 O O . PRO A 1 80 ? 7.564 3.509 -18.536 1.00 88.88 80 PRO A O 1
ATOM 683 N N . PRO A 1 81 ? 8.297 5.485 -17.710 1.00 88.62 81 PRO A N 1
ATOM 684 C CA . PRO A 1 81 ? 7.807 5.234 -16.363 1.00 88.62 81 PRO A CA 1
ATOM 685 C C . PRO A 1 81 ? 6.287 5.065 -16.355 1.00 88.62 81 PRO A C 1
ATOM 687 O O . PRO A 1 81 ? 5.580 5.459 -17.286 1.00 88.62 81 PRO A O 1
ATOM 690 N N . LEU A 1 82 ? 5.773 4.441 -15.300 1.00 87.38 82 LEU A N 1
ATOM 691 C CA . LEU A 1 82 ? 4.345 4.211 -15.144 1.00 87.38 82 LEU A CA 1
ATOM 692 C C . LEU A 1 82 ? 3.659 5.525 -14.732 1.00 87.38 82 LEU A C 1
ATOM 694 O O . LEU A 1 82 ? 3.538 5.833 -13.549 1.00 87.38 82 LEU A O 1
ATOM 698 N N . ILE A 1 83 ? 3.273 6.335 -15.718 1.00 80.50 83 ILE A N 1
ATOM 699 C CA . ILE A 1 83 ? 2.637 7.642 -15.509 1.00 80.50 83 ILE A CA 1
ATOM 700 C C . ILE A 1 83 ? 1.107 7.476 -15.526 1.00 80.50 83 ILE A C 1
ATOM 702 O O . ILE A 1 83 ? 0.555 6.649 -16.258 1.00 80.50 83 ILE A O 1
ATOM 706 N N . CYS A 1 84 ? 0.407 8.264 -14.707 1.00 68.88 84 CYS A N 1
ATOM 707 C CA . CYS A 1 84 ? -1.046 8.396 -14.778 1.00 68.88 84 CYS A CA 1
ATOM 708 C C . CYS A 1 84 ? -1.405 9.303 -15.964 1.00 68.88 84 CYS A C 1
ATOM 710 O O . CYS A 1 84 ? -0.850 10.392 -16.087 1.00 68.88 84 CYS A O 1
ATOM 712 N N . CYS A 1 85 ? -2.337 8.890 -16.822 1.00 63.94 85 CYS A N 1
ATOM 713 C CA . CYS A 1 85 ? -2.698 9.611 -18.052 1.00 63.94 85 CYS A CA 1
ATOM 714 C C . CYS A 1 85 ? -3.255 11.038 -17.831 1.00 63.94 85 CYS A C 1
ATOM 716 O O . CYS A 1 85 ? -3.512 11.747 -18.798 1.00 63.94 85 CYS A O 1
ATOM 718 N N . ASP A 1 86 ? -3.413 11.481 -16.582 1.00 52.44 86 ASP A N 1
ATOM 719 C CA . ASP A 1 86 ? -4.119 12.711 -16.223 1.00 52.44 86 ASP A CA 1
ATOM 720 C C . ASP A 1 86 ? -3.256 13.984 -16.200 1.00 52.44 86 ASP A C 1
ATOM 722 O O . ASP A 1 86 ? -3.805 15.084 -16.153 1.00 52.44 86 ASP A O 1
ATOM 726 N N . THR A 1 87 ? -1.921 13.905 -16.259 1.00 51.06 87 THR A N 1
ATOM 727 C CA . THR A 1 87 ? -1.081 15.114 -16.100 1.00 51.06 87 THR A CA 1
ATOM 728 C C . THR A 1 87 ? -0.754 15.855 -17.396 1.00 51.06 87 THR A C 1
ATOM 730 O O . THR A 1 87 ? -0.133 16.911 -17.338 1.00 51.06 87 THR A O 1
ATOM 733 N N . ASN A 1 88 ? -1.220 15.376 -18.553 1.00 47.62 88 ASN A N 1
ATOM 734 C CA . ASN A 1 88 ? -1.025 16.050 -19.843 1.00 47.62 88 ASN A CA 1
ATOM 735 C C . ASN A 1 88 ? -2.251 16.847 -20.313 1.00 47.62 88 ASN A C 1
ATOM 737 O O . ASN A 1 88 ? -2.458 17.026 -21.513 1.00 47.62 88 ASN A O 1
ATOM 741 N N . LYS A 1 89 ? -3.031 17.431 -19.394 1.00 53.66 89 LYS A N 1
ATOM 742 C CA . LYS A 1 89 ? -3.620 18.729 -19.737 1.00 53.66 89 LYS A CA 1
ATOM 743 C C . LYS A 1 89 ? -2.486 19.734 -19.668 1.00 53.66 89 LYS A C 1
ATOM 745 O O . LYS A 1 89 ? -2.132 20.186 -18.583 1.00 53.66 89 LYS A O 1
ATOM 750 N N . ALA A 1 90 ? -1.887 20.013 -20.824 1.00 49.50 90 ALA A N 1
ATOM 751 C CA . ALA A 1 90 ? -0.981 21.132 -20.993 1.00 49.50 90 ALA A CA 1
ATOM 752 C C . ALA A 1 90 ? -1.628 22.350 -20.325 1.00 49.50 90 ALA A C 1
ATOM 754 O O . ALA A 1 90 ? -2.637 22.865 -20.804 1.00 49.50 90 ALA A O 1
ATOM 755 N N . LYS A 1 91 ? -1.086 22.776 -19.179 1.00 49.09 91 LYS A N 1
ATOM 756 C CA . LYS A 1 91 ? -1.255 24.155 -18.747 1.00 49.09 91 LYS A CA 1
ATOM 757 C C . LYS A 1 91 ? -0.574 24.956 -19.841 1.00 49.09 91 LYS A C 1
ATOM 759 O O . LYS A 1 91 ? 0.651 25.026 -19.877 1.00 49.09 91 LYS A O 1
ATOM 764 N N . THR A 1 92 ? -1.368 25.465 -20.772 1.00 45.53 92 THR A N 1
ATOM 765 C CA . THR A 1 92 ? -1.007 26.613 -21.588 1.00 45.53 92 THR A CA 1
ATOM 766 C C . THR A 1 92 ? -0.428 27.638 -20.626 1.00 45.53 92 THR A C 1
ATOM 768 O O . THR A 1 92 ? -1.122 28.176 -19.765 1.00 45.53 92 THR A O 1
ATOM 771 N N . SER A 1 93 ? 0.890 27.798 -20.688 1.00 46.94 93 SER A N 1
ATOM 772 C CA . SER A 1 93 ? 1.610 28.863 -20.019 1.00 46.94 93 SER A CA 1
ATOM 773 C C . SER A 1 93 ? 1.287 30.153 -20.764 1.00 46.94 93 SER A C 1
ATOM 775 O O . SER A 1 93 ? 2.100 30.649 -21.543 1.00 46.94 93 SER A O 1
ATOM 777 N N . ASP A 1 94 ? 0.078 30.670 -20.571 1.00 44.56 94 ASP A N 1
ATOM 778 C CA . ASP A 1 94 ? -0.200 32.053 -20.913 1.00 44.56 94 ASP A CA 1
ATOM 779 C C . ASP A 1 94 ? 0.371 32.921 -19.797 1.00 44.56 94 ASP A C 1
ATOM 781 O O . ASP A 1 94 ? -0.156 33.035 -18.692 1.00 44.56 94 ASP A O 1
ATOM 785 N N . LYS A 1 95 ? 1.558 33.428 -20.125 1.00 55.31 95 LYS A N 1
ATOM 786 C CA . LYS A 1 95 ? 2.166 34.674 -19.674 1.00 55.31 95 LYS A CA 1
ATOM 787 C C . LYS A 1 95 ? 1.163 35.611 -18.999 1.00 55.31 95 LYS A C 1
ATOM 789 O O . LYS A 1 95 ? 0.280 36.122 -19.678 1.00 55.31 95 LYS A O 1
ATOM 794 N N . MET A 1 96 ? 1.403 35.945 -17.736 1.00 51.09 96 MET A N 1
ATOM 795 C CA . MET A 1 96 ? 1.347 37.338 -17.297 1.00 51.09 96 MET A CA 1
ATOM 796 C C . MET A 1 96 ? 2.479 37.561 -16.298 1.00 51.09 96 MET A C 1
ATOM 798 O O . MET A 1 96 ? 2.441 37.062 -15.174 1.00 51.09 96 MET A O 1
ATOM 802 N N . ASP A 1 97 ? 3.501 38.271 -16.775 1.00 51.00 97 ASP A N 1
ATOM 803 C CA . ASP A 1 97 ? 4.295 39.187 -15.967 1.00 51.00 97 ASP A CA 1
ATOM 804 C C . ASP A 1 97 ? 3.354 39.994 -15.071 1.00 51.00 97 ASP A C 1
ATOM 806 O O . ASP A 1 97 ? 2.473 40.692 -15.575 1.00 51.00 97 ASP A O 1
ATOM 810 N N . VAL A 1 98 ? 3.543 39.908 -13.758 1.00 52.03 98 VAL A N 1
ATOM 811 C CA . VAL A 1 98 ? 3.211 41.017 -12.867 1.00 52.03 98 VAL A CA 1
ATOM 812 C C . VAL A 1 98 ? 4.372 41.159 -11.903 1.00 52.03 98 VAL A C 1
ATOM 814 O O . VAL A 1 98 ? 4.661 40.261 -11.110 1.00 52.03 98 VAL A O 1
ATOM 817 N N . ASP A 1 99 ? 5.038 42.291 -12.078 1.00 49.22 99 ASP A N 1
ATOM 818 C CA . ASP A 1 99 ? 6.130 42.827 -11.298 1.00 49.22 99 ASP A CA 1
ATOM 819 C C . ASP A 1 99 ? 5.983 42.607 -9.789 1.00 49.22 99 ASP A C 1
ATOM 821 O O . ASP A 1 99 ? 4.955 42.869 -9.161 1.00 49.22 99 ASP A O 1
ATOM 825 N N . MET A 1 100 ? 7.103 42.147 -9.242 1.00 58.25 100 MET A N 1
ATOM 826 C CA . MET A 1 100 ? 7.590 42.473 -7.912 1.00 58.25 100 MET A CA 1
ATOM 827 C C . MET A 1 100 ? 7.542 43.987 -7.710 1.00 58.25 100 MET A C 1
ATOM 829 O O . MET A 1 100 ? 8.199 44.701 -8.454 1.00 58.25 100 MET A O 1
ATOM 833 N N . ASP A 1 101 ? 6.830 44.454 -6.689 1.00 49.00 101 ASP A N 1
ATOM 834 C CA . ASP A 1 101 ? 7.438 45.310 -5.672 1.00 49.00 101 ASP A CA 1
ATOM 835 C C . ASP A 1 101 ? 6.471 45.584 -4.511 1.00 49.00 101 ASP A C 1
ATOM 837 O O . ASP A 1 101 ? 5.273 45.793 -4.681 1.00 49.00 101 ASP A O 1
ATOM 841 N N . ASP A 1 102 ? 7.082 45.617 -3.331 1.00 44.94 102 ASP A N 1
ATOM 842 C CA . ASP A 1 102 ? 6.696 46.421 -2.175 1.00 44.94 102 ASP A CA 1
ATOM 843 C C . ASP A 1 102 ? 5.461 46.002 -1.345 1.00 44.94 102 ASP A C 1
ATOM 845 O O . ASP A 1 102 ? 4.304 46.161 -1.726 1.00 44.94 102 ASP A O 1
ATOM 849 N N . LEU A 1 103 ? 5.725 45.501 -0.131 1.00 48.50 103 LEU A N 1
ATOM 850 C CA . LEU A 1 103 ? 5.413 46.198 1.131 1.00 48.50 103 LEU A CA 1
ATOM 851 C C . LEU A 1 103 ? 5.539 45.245 2.338 1.00 48.50 103 LEU A C 1
ATOM 853 O O . LEU A 1 103 ? 4.673 44.440 2.665 1.00 48.50 103 LEU A O 1
ATOM 857 N N . SER A 1 104 ? 6.692 45.361 2.990 1.00 46.97 104 SER A N 1
ATOM 858 C CA . SER A 1 104 ? 6.875 45.689 4.409 1.00 46.97 104 SER A CA 1
ATOM 859 C C . SER A 1 104 ? 5.804 45.289 5.465 1.00 46.97 104 SER A C 1
ATOM 861 O O . SER A 1 104 ? 4.671 45.760 5.444 1.00 46.97 104 SER A O 1
ATOM 863 N N . ILE A 1 105 ? 6.314 44.630 6.519 1.00 36.09 105 ILE A N 1
ATOM 864 C CA . ILE A 1 105 ? 6.044 44.845 7.963 1.00 36.09 105 ILE A CA 1
ATOM 865 C C . ILE A 1 105 ? 4.900 44.047 8.640 1.00 36.09 105 ILE A C 1
ATOM 867 O O . ILE A 1 105 ? 3.769 44.495 8.768 1.00 36.09 105 ILE A O 1
ATOM 871 N N . SER A 1 106 ? 5.333 42.925 9.234 1.00 37.22 106 SER A N 1
ATOM 872 C CA . SER A 1 106 ? 5.297 42.603 10.684 1.00 37.22 106 SER A CA 1
ATOM 873 C C . SER A 1 106 ? 3.933 42.323 11.383 1.00 37.22 106 SER A C 1
ATOM 875 O O . SER A 1 106 ? 2.902 42.251 10.725 1.00 37.22 106 SER A O 1
ATOM 877 N N . PRO A 1 107 ? 3.916 41.937 12.685 1.00 62.94 107 PRO A N 1
ATOM 878 C CA . PRO A 1 107 ? 3.352 40.661 13.126 1.00 62.94 107 PRO A CA 1
ATOM 879 C C . PRO A 1 107 ? 2.240 40.884 14.179 1.00 62.94 107 PRO A C 1
ATOM 881 O O . PRO A 1 107 ? 1.802 42.007 14.399 1.00 62.94 107 PRO A O 1
ATOM 884 N N . ILE A 1 108 ? 1.903 39.829 14.934 1.00 40.16 108 ILE A N 1
ATOM 885 C CA . ILE A 1 108 ? 1.144 39.861 16.201 1.00 40.16 108 ILE A CA 1
ATOM 886 C C . ILE A 1 108 ? -0.378 39.888 15.990 1.00 40.16 108 ILE A C 1
ATOM 888 O O . ILE A 1 108 ? -0.955 40.873 15.556 1.00 40.16 108 ILE A O 1
ATOM 892 N N . SER A 1 109 ? -1.071 38.823 16.394 1.00 39.06 109 SER A N 1
ATOM 893 C CA . SER A 1 109 ? -1.756 38.844 17.691 1.00 39.06 109 SER A CA 1
ATOM 894 C C . SER A 1 109 ? -2.538 37.558 17.923 1.00 39.06 109 SER A C 1
ATOM 896 O O . SER A 1 109 ? -3.416 37.167 17.156 1.00 39.06 109 SER A O 1
ATOM 898 N N . SER A 1 110 ? -2.214 36.924 19.041 1.00 45.69 110 SER A N 1
ATOM 899 C CA . SER A 1 110 ? -3.025 35.925 19.711 1.00 45.69 110 SER A CA 1
ATOM 900 C C . SER A 1 110 ? -4.418 36.480 20.003 1.00 45.69 110 SER A C 1
ATOM 902 O O . SER A 1 110 ? -4.551 37.554 20.590 1.00 45.69 110 SER A O 1
ATOM 904 N N . ARG A 1 111 ? -5.466 35.704 19.719 1.00 45.75 111 ARG A N 1
ATOM 905 C CA . ARG A 1 111 ? -6.727 35.860 20.443 1.00 45.75 111 ARG A CA 1
ATOM 906 C C . ARG A 1 111 ? -7.347 34.507 20.747 1.00 45.75 111 ARG A C 1
ATOM 908 O O . ARG A 1 111 ? -7.671 33.714 19.870 1.00 45.75 111 ARG A O 1
ATOM 915 N N . SER A 1 112 ? -7.415 34.270 22.044 1.00 41.31 112 SER A N 1
ATOM 916 C CA . SER A 1 112 ? -8.008 33.148 22.737 1.00 41.31 112 SER A CA 1
ATOM 917 C C . SER A 1 112 ? -9.541 33.189 22.702 1.00 41.31 112 SER A C 1
ATOM 919 O O . SER A 1 112 ? -10.136 34.261 22.621 1.00 41.31 112 SER A O 1
ATOM 921 N N . SER A 1 113 ? -10.121 31.999 22.903 1.00 42.22 113 SER A N 1
ATOM 922 C CA . SER A 1 113 ? -11.312 31.700 23.725 1.00 42.22 113 SER A CA 1
ATOM 923 C C . SER A 1 113 ? -12.649 32.387 23.402 1.00 42.22 113 SER A C 1
ATOM 925 O O . SER A 1 113 ? -12.804 33.577 23.649 1.00 42.22 113 SER A O 1
ATOM 927 N N . SER A 1 114 ? -13.680 31.605 23.055 1.00 41.88 114 SER A N 1
ATOM 928 C CA . SER A 1 114 ? -14.652 31.106 24.054 1.00 41.88 114 SER A CA 1
ATOM 929 C C . SER A 1 114 ? -15.749 30.199 23.445 1.00 41.88 114 SER A C 1
ATOM 931 O O . SER A 1 114 ? -15.891 30.183 22.222 1.00 41.88 114 SER A O 1
ATOM 933 N N . PRO A 1 115 ? -16.477 29.418 24.278 1.00 63.34 115 PRO A N 1
ATOM 934 C CA . PRO A 1 115 ? -17.325 28.288 23.891 1.00 63.34 115 PRO A CA 1
ATOM 935 C C . PRO A 1 115 ? -18.841 28.584 23.981 1.00 63.34 115 PRO A C 1
ATOM 937 O O . PRO A 1 115 ? -19.245 29.725 24.166 1.00 63.34 115 PRO A O 1
ATOM 940 N N . GLU A 1 116 ? -19.634 27.504 23.909 1.00 36.34 116 GLU A N 1
ATOM 941 C CA . GLU A 1 116 ? -21.077 27.372 24.198 1.00 36.34 116 GLU A CA 1
ATOM 942 C C . GLU A 1 116 ? -22.044 27.638 23.032 1.00 36.34 116 GLU A C 1
ATOM 944 O O . GLU A 1 116 ? -22.218 28.751 22.558 1.00 36.34 116 GLU A O 1
ATOM 949 N N . ALA A 1 117 ? -22.756 26.598 22.592 1.00 43.94 117 ALA A N 1
ATOM 950 C CA . ALA A 1 117 ? -24.072 26.291 23.155 1.00 43.94 117 ALA A CA 1
ATOM 951 C C . ALA A 1 117 ? -24.751 25.170 22.354 1.00 43.94 117 ALA A C 1
ATOM 953 O O . ALA A 1 117 ? -24.896 25.212 21.133 1.00 43.94 117 ALA A O 1
ATOM 954 N N . SER A 1 118 ? -25.186 24.162 23.098 1.00 43.50 118 SER A N 1
ATOM 955 C CA . SER A 1 118 ? -26.153 23.147 22.709 1.00 43.50 118 SER A CA 1
ATOM 956 C C . SER A 1 118 ? -27.450 23.770 22.183 1.00 43.50 118 SER A C 1
ATOM 958 O O . SER A 1 118 ? -27.973 24.702 22.785 1.00 43.50 118 SER A O 1
ATOM 960 N N . SER A 1 119 ? -28.051 23.177 21.152 1.00 47.84 119 SER A N 1
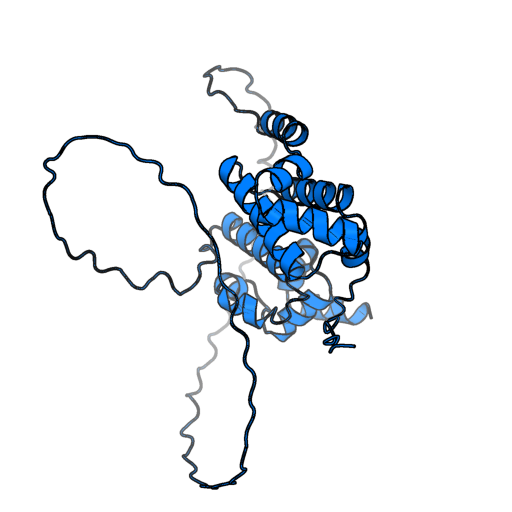ATOM 961 C CA . SER A 1 119 ? -29.505 23.239 20.992 1.00 47.84 119 SER A CA 1
ATOM 962 C C . SER A 1 119 ? -30.027 21.995 20.284 1.00 47.84 119 SER A C 1
ATOM 964 O O . SER A 1 119 ? -29.753 21.722 19.117 1.00 47.84 119 SER A O 1
ATOM 966 N N . SER A 1 120 ? -30.753 21.221 21.079 1.00 47.69 120 SER A N 1
ATOM 967 C CA . SER A 1 120 ? -31.611 20.106 20.725 1.00 47.69 120 SER A CA 1
ATOM 968 C C . SER A 1 120 ? -32.779 20.543 19.843 1.00 47.69 120 SER A C 1
ATOM 970 O O . SER A 1 120 ? -33.416 21.540 20.169 1.00 47.69 120 SER A O 1
ATOM 972 N N . LEU A 1 121 ? -33.163 19.723 18.859 1.00 47.44 121 LEU A N 1
ATOM 973 C CA . LEU A 1 121 ? -34.569 19.354 18.616 1.00 47.44 121 LEU A CA 1
ATOM 974 C C . LEU A 1 121 ? -34.694 18.312 17.484 1.00 47.44 121 LEU A C 1
ATOM 976 O O . LEU A 1 121 ? -34.183 18.539 16.389 1.00 47.44 121 LEU A O 1
ATOM 980 N N . PRO A 1 122 ? -35.413 17.195 17.709 1.00 61.16 122 PRO A N 1
ATOM 981 C CA . PRO A 1 122 ? -35.844 16.274 16.664 1.00 61.16 122 PRO A CA 1
ATOM 982 C C . PRO A 1 122 ? -37.341 16.446 16.342 1.00 61.16 122 PRO A C 1
ATOM 984 O O . PRO A 1 122 ? -38.162 16.640 17.239 1.00 61.16 122 PRO A O 1
ATOM 987 N N . LYS A 1 123 ? -37.706 16.312 15.062 1.00 50.47 123 LYS A N 1
ATOM 988 C CA . LYS A 1 123 ? -39.042 15.926 14.551 1.00 50.47 123 LYS A CA 1
ATOM 989 C C . LYS A 1 123 ? -38.894 15.730 13.037 1.00 50.47 123 LYS A C 1
ATOM 991 O O . LYS A 1 123 ? -38.562 16.668 12.330 1.00 50.47 123 LYS A O 1
ATOM 996 N N . ALA A 1 124 ? -38.788 14.492 12.555 1.00 47.41 124 ALA A N 1
ATOM 997 C CA . ALA A 1 124 ? -39.910 13.646 12.139 1.00 47.41 124 ALA A CA 1
ATOM 998 C C . ALA A 1 124 ? -40.816 14.343 11.112 1.00 47.41 124 ALA A C 1
ATOM 1000 O O . ALA A 1 124 ? -41.400 15.368 11.445 1.00 47.41 124 ALA A O 1
ATOM 1001 N N . ILE A 1 125 ? -40.975 13.744 9.923 1.00 43.69 125 ILE A N 1
ATOM 1002 C CA . ILE A 1 125 ? -42.263 13.359 9.303 1.00 43.69 125 ILE A CA 1
ATOM 1003 C C . ILE A 1 125 ? -42.081 13.077 7.791 1.00 43.69 125 ILE A C 1
ATOM 1005 O O . ILE A 1 125 ? -41.595 13.912 7.039 1.00 43.69 125 ILE A O 1
ATOM 1009 N N . ALA A 1 126 ? -42.549 11.881 7.414 1.00 42.12 126 ALA A N 1
ATOM 1010 C CA . ALA A 1 126 ? -43.154 11.455 6.144 1.00 42.12 126 ALA A CA 1
ATOM 1011 C C . ALA A 1 126 ? -42.319 11.304 4.851 1.00 42.12 126 ALA A C 1
ATOM 1013 O O . ALA A 1 126 ? -41.932 12.262 4.191 1.00 42.12 126 ALA A O 1
ATOM 1014 N N . MET A 1 127 ? -42.229 10.038 4.411 1.00 49.16 127 MET A N 1
ATOM 1015 C CA . MET A 1 127 ? -42.314 9.643 2.994 1.00 49.16 127 MET A CA 1
ATOM 1016 C C . MET A 1 127 ? -43.677 10.058 2.393 1.00 49.16 127 MET A C 1
ATOM 1018 O O . MET A 1 127 ? -44.644 10.213 3.142 1.00 49.16 127 MET A O 1
ATOM 1022 N N . PRO A 1 128 ? -43.816 10.097 1.056 1.00 55.03 128 PRO A N 1
ATOM 1023 C CA . PRO A 1 128 ? -44.435 8.935 0.413 1.00 55.03 128 PRO A CA 1
ATOM 1024 C C . PRO A 1 128 ? -43.802 8.504 -0.920 1.00 55.03 128 PRO A C 1
ATOM 1026 O O . PRO A 1 128 ? -43.267 9.290 -1.696 1.00 55.03 128 PRO A O 1
ATOM 1029 N N . LEU A 1 129 ? -43.940 7.197 -1.149 1.00 47.84 129 LEU A N 1
ATOM 1030 C CA . LEU A 1 129 ? -43.861 6.471 -2.415 1.00 47.84 129 LEU A CA 1
ATOM 1031 C C . LEU A 1 129 ? -44.695 7.132 -3.520 1.00 47.84 129 LEU A C 1
ATOM 1033 O O . LEU A 1 129 ? -45.890 7.308 -3.312 1.00 47.84 129 LEU A O 1
ATOM 1037 N N . LEU A 1 130 ? -44.125 7.316 -4.714 1.00 48.94 130 LEU A N 1
ATOM 1038 C CA . LEU A 1 130 ? -44.838 7.152 -5.987 1.00 48.94 130 LEU A CA 1
ATOM 1039 C C . LEU A 1 130 ? -43.882 6.606 -7.056 1.00 48.94 130 LEU A C 1
ATOM 1041 O O . LEU A 1 130 ? -42.690 6.901 -7.068 1.00 48.94 130 LEU A O 1
ATOM 1045 N N . ALA A 1 131 ? -44.434 5.716 -7.873 1.00 46.06 131 ALA A N 1
ATOM 1046 C CA . ALA A 1 131 ? -43.746 4.686 -8.632 1.00 46.06 131 ALA A CA 1
ATOM 1047 C C . ALA A 1 131 ? -43.585 5.059 -10.134 1.00 46.06 131 ALA A C 1
ATOM 1049 O O . ALA A 1 131 ? -43.308 6.219 -10.424 1.00 46.06 131 ALA A O 1
ATOM 1050 N N . PRO A 1 132 ? -43.608 4.107 -11.086 1.00 57.50 132 PRO A N 1
ATOM 1051 C CA . PRO A 1 132 ? -42.586 3.940 -12.117 1.00 57.50 132 PRO A CA 1
ATOM 1052 C C . PRO A 1 132 ? -42.991 4.558 -13.463 1.00 57.50 132 PRO A C 1
ATOM 1054 O O . PRO A 1 132 ? -44.176 4.691 -13.748 1.00 57.50 132 PRO A O 1
ATOM 1057 N N . LEU A 1 133 ? -42.034 4.827 -14.358 1.00 39.94 133 LEU A N 1
ATOM 1058 C CA . LEU A 1 133 ? -42.365 4.961 -15.778 1.00 39.94 133 LEU A CA 1
ATOM 1059 C C . LEU A 1 133 ? -41.308 4.305 -16.665 1.00 39.94 133 LEU A C 1
ATOM 1061 O O . LEU A 1 133 ? -40.135 4.669 -16.681 1.00 39.94 133 LEU A O 1
ATOM 1065 N N . SER A 1 134 ? -41.778 3.294 -17.381 1.00 41.38 134 SER A N 1
ATOM 1066 C CA . SER A 1 134 ? -41.121 2.612 -18.481 1.00 41.38 134 SER A CA 1
ATOM 1067 C C . SER A 1 134 ? -41.069 3.514 -19.714 1.00 41.38 134 SER A C 1
ATOM 1069 O O . SER A 1 134 ? -42.070 4.133 -20.057 1.00 41.38 134 SER A O 1
ATOM 1071 N N . THR A 1 135 ? -39.966 3.471 -20.458 1.00 45.94 135 THR A N 1
ATOM 1072 C CA . THR A 1 135 ? -39.961 3.764 -21.900 1.00 45.94 135 THR A CA 1
ATOM 1073 C C . THR A 1 135 ? -38.997 2.808 -22.604 1.00 45.94 135 THR A C 1
ATOM 1075 O O . THR A 1 135 ? -37.837 2.728 -22.193 1.00 45.94 135 THR A O 1
ATOM 1078 N N . PRO A 1 136 ? -39.446 2.070 -23.635 1.00 51.88 136 PRO A N 1
ATOM 1079 C CA . PRO A 1 136 ? -38.599 1.192 -24.430 1.00 51.88 136 PRO A CA 1
ATOM 1080 C C . PRO A 1 136 ? -38.122 1.850 -25.741 1.00 51.88 136 PRO A C 1
ATOM 1082 O O . PRO A 1 136 ? -38.796 2.722 -26.289 1.00 51.88 136 PRO A O 1
ATOM 1085 N N . THR A 1 137 ? -37.081 1.232 -26.328 1.00 39.19 137 THR A N 1
ATOM 1086 C CA . THR A 1 137 ? -36.672 1.238 -27.764 1.00 39.19 137 THR A CA 1
ATOM 1087 C C . THR A 1 137 ? -35.947 2.507 -28.280 1.00 39.19 137 THR A C 1
ATOM 1089 O O . THR A 1 137 ? -36.223 3.581 -27.760 1.00 39.19 137 THR A O 1
ATOM 1092 N N . PRO A 1 138 ? -35.054 2.445 -29.307 1.00 51.44 138 PRO A N 1
ATOM 1093 C CA . PRO A 1 138 ? -34.793 1.328 -30.220 1.00 51.44 138 PRO A CA 1
ATOM 1094 C C . PRO A 1 138 ? -33.324 0.955 -30.533 1.00 51.44 138 PRO A C 1
ATOM 1096 O O . PRO A 1 138 ? -32.377 1.721 -30.404 1.00 51.44 138 PRO A O 1
ATOM 1099 N N . ARG A 1 139 ? -33.223 -0.289 -31.019 1.00 50.06 139 ARG A N 1
ATOM 1100 C CA . ARG A 1 139 ? -32.268 -0.869 -31.980 1.00 50.06 139 ARG A CA 1
ATOM 1101 C C . ARG A 1 139 ? -31.633 0.157 -32.946 1.00 50.06 139 ARG A C 1
ATOM 1103 O O . ARG A 1 139 ? -32.358 0.786 -33.707 1.00 50.06 139 ARG A O 1
ATOM 1110 N N . GLN A 1 140 ? -30.302 0.179 -33.013 1.00 46.56 140 GLN A N 1
ATOM 1111 C CA . GLN A 1 140 ? -29.508 0.516 -34.209 1.00 46.56 140 GLN A CA 1
ATOM 1112 C C . GLN A 1 140 ? -28.336 -0.477 -34.249 1.00 46.56 140 GLN A C 1
ATOM 1114 O O . GLN A 1 140 ? -27.594 -0.606 -33.282 1.00 46.56 140 GLN A O 1
ATOM 1119 N N . GLU A 1 141 ? -28.403 -1.476 -35.129 1.00 41.12 141 GLU A N 1
ATOM 1120 C CA . GLU A 1 141 ? -27.730 -1.500 -36.439 1.00 41.12 141 GLU A CA 1
ATOM 1121 C C . GLU A 1 141 ? -26.202 -1.466 -36.332 1.00 41.12 141 GLU A C 1
ATOM 1123 O O . GLU A 1 141 ? -25.569 -0.433 -36.140 1.00 41.12 141 GLU A O 1
ATOM 1128 N N . ALA A 1 142 ? -25.626 -2.659 -36.472 1.00 52.41 142 ALA A N 1
ATOM 1129 C CA . ALA A 1 142 ? -24.218 -2.871 -36.745 1.00 52.41 142 ALA A CA 1
ATOM 1130 C C . ALA A 1 142 ? -23.922 -2.569 -38.222 1.00 52.41 142 ALA A C 1
ATOM 1132 O O . ALA A 1 142 ? -24.683 -3.017 -39.083 1.00 52.41 142 ALA A O 1
ATOM 1133 N N . PRO A 1 143 ? -22.774 -1.944 -38.527 1.00 51.59 143 PRO A N 1
ATOM 1134 C CA . PRO A 1 143 ? -22.169 -2.097 -39.836 1.00 51.59 143 PRO A CA 1
ATOM 1135 C C . PRO A 1 143 ? -20.729 -2.629 -39.751 1.00 51.59 143 PRO A C 1
ATOM 1137 O O . PRO A 1 143 ? -19.832 -2.001 -39.198 1.00 51.59 143 PRO A O 1
ATOM 1140 N N . ASN A 1 144 ? -20.563 -3.763 -40.429 1.00 55.69 144 ASN A N 1
ATOM 1141 C CA . ASN A 1 144 ? -19.403 -4.231 -41.190 1.00 55.69 144 ASN A CA 1
ATOM 1142 C C . ASN A 1 144 ? -18.131 -4.746 -40.478 1.00 55.69 144 ASN A C 1
ATOM 1144 O O . ASN A 1 144 ? -17.546 -4.071 -39.633 1.00 55.69 144 ASN A O 1
ATOM 1148 N N . PRO A 1 145 ? -17.632 -5.930 -40.899 1.00 66.38 145 PRO A N 1
ATOM 1149 C CA . PRO A 1 145 ? -16.321 -6.426 -40.507 1.00 66.38 145 PRO A CA 1
ATOM 1150 C C . PRO A 1 145 ? -15.193 -5.693 -41.264 1.00 66.38 145 PRO A C 1
ATOM 1152 O O . PRO A 1 145 ? -15.369 -5.325 -42.430 1.00 66.38 145 PRO A O 1
ATOM 1155 N N . PRO A 1 146 ? -14.016 -5.505 -40.640 1.00 68.38 146 PRO A N 1
ATOM 1156 C CA . PRO A 1 146 ? -12.848 -4.946 -41.309 1.00 68.38 146 PRO A CA 1
ATOM 1157 C C . PRO A 1 146 ? -12.261 -5.920 -42.351 1.00 68.38 146 PRO A C 1
ATOM 1159 O O . PRO A 1 146 ? -12.413 -7.140 -42.224 1.00 68.38 146 PRO A O 1
ATOM 1162 N N . PRO A 1 147 ? -11.573 -5.396 -43.381 1.00 61.69 147 PRO A N 1
ATOM 1163 C CA . PRO A 1 147 ? -11.035 -6.190 -44.472 1.00 61.69 147 PRO A CA 1
ATOM 1164 C C . PRO A 1 147 ? -9.881 -7.094 -44.027 1.00 61.69 147 PRO A C 1
ATOM 1166 O O . PRO A 1 147 ? -9.044 -6.754 -43.193 1.00 61.69 147 PRO A O 1
ATOM 1169 N N . HIS A 1 148 ? -9.863 -8.260 -44.660 1.00 56.03 148 HIS A N 1
ATOM 1170 C CA . HIS A 1 148 ? -8.860 -9.308 -44.596 1.00 56.03 148 HIS A CA 1
ATOM 1171 C C . HIS A 1 148 ? -7.449 -8.763 -44.894 1.00 56.03 148 HIS A C 1
ATOM 1173 O O . HIS A 1 148 ? -7.136 -8.411 -46.030 1.00 56.03 148 HIS A O 1
ATOM 1179 N N . VAL A 1 149 ? -6.593 -8.701 -43.870 1.00 57.78 149 VAL A N 1
ATOM 1180 C CA . VAL A 1 149 ? -5.158 -8.417 -44.023 1.00 57.78 149 VAL A CA 1
ATOM 1181 C C . VAL A 1 149 ? -4.426 -9.740 -44.243 1.00 57.78 149 VAL A C 1
ATOM 1183 O O . VAL A 1 149 ? -4.546 -10.669 -43.443 1.00 57.78 149 VAL A O 1
ATOM 1186 N N . GLN A 1 150 ? -3.699 -9.824 -45.357 1.00 62.22 150 GLN A N 1
ATOM 1187 C CA . GLN A 1 150 ? -2.884 -10.977 -45.733 1.00 62.22 150 GLN A CA 1
ATOM 1188 C C . GLN A 1 150 ? -1.707 -11.187 -44.759 1.00 62.22 150 GLN A C 1
ATOM 1190 O O . GLN A 1 150 ? -1.136 -10.205 -44.277 1.00 62.22 150 GLN A O 1
ATOM 1195 N N . PRO A 1 151 ? -1.283 -12.437 -44.493 1.00 51.19 151 PRO A N 1
ATOM 1196 C CA . PRO A 1 151 ? -0.075 -12.705 -43.719 1.00 51.19 151 PRO A CA 1
ATOM 1197 C C . PRO A 1 151 ? 1.181 -12.356 -44.529 1.00 51.19 151 PRO A C 1
ATOM 1199 O O . PRO A 1 151 ? 1.382 -12.867 -45.631 1.00 51.19 151 PRO A O 1
ATOM 1202 N N . LEU A 1 152 ? 2.049 -11.518 -43.959 1.00 49.66 152 LEU A N 1
ATOM 1203 C CA . LEU A 1 1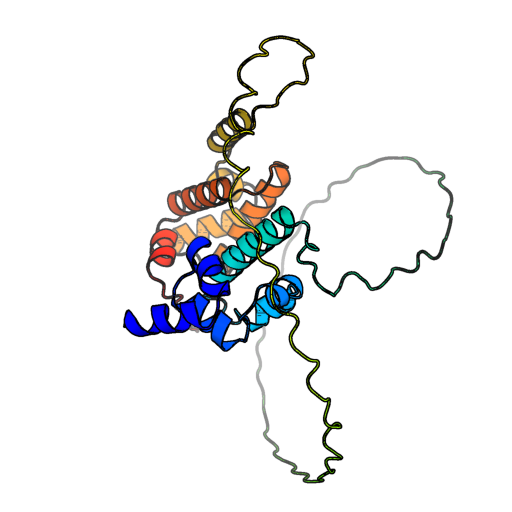52 ? 3.419 -11.323 -44.437 1.00 49.66 152 LEU A CA 1
ATOM 1204 C C . LEU A 1 152 ? 4.233 -12.623 -44.268 1.00 49.66 152 LEU A C 1
ATOM 1206 O O . LEU A 1 152 ? 4.079 -13.309 -43.252 1.00 49.66 152 LEU A O 1
ATOM 1210 N N . PRO A 1 153 ? 5.112 -12.964 -45.226 1.00 57.69 153 PRO A N 1
ATOM 1211 C CA . PRO A 1 153 ? 5.926 -14.166 -45.161 1.00 57.69 153 PRO A CA 1
ATOM 1212 C C . PRO A 1 153 ? 7.002 -14.081 -44.072 1.00 57.69 153 PRO A C 1
ATOM 1214 O O . PRO A 1 153 ? 7.651 -13.057 -43.859 1.00 57.69 153 PRO A O 1
ATOM 1217 N N . PHE A 1 154 ? 7.176 -15.221 -43.411 1.00 39.31 154 PHE A N 1
ATOM 1218 C CA . PHE A 1 154 ? 8.207 -15.551 -42.439 1.00 39.31 154 PHE A CA 1
ATOM 1219 C C . PHE A 1 154 ? 9.615 -15.167 -42.922 1.00 39.31 154 PHE A C 1
ATOM 1221 O O . PHE A 1 154 ? 10.092 -15.674 -43.937 1.00 39.31 154 PHE A O 1
ATOM 1228 N N . LEU A 1 155 ? 10.314 -14.338 -42.143 1.00 40.28 155 LEU A N 1
ATOM 1229 C CA . LEU A 1 155 ? 11.773 -14.261 -42.176 1.00 40.28 155 LEU A CA 1
ATOM 1230 C C . LEU A 1 155 ? 12.329 -15.291 -41.190 1.00 40.28 155 LEU A C 1
ATOM 1232 O O . LEU A 1 155 ? 12.095 -15.211 -39.983 1.00 40.28 155 LEU A O 1
ATOM 1236 N N . ASN A 1 156 ? 13.044 -16.272 -41.735 1.00 49.22 156 ASN A N 1
ATOM 1237 C CA . ASN A 1 156 ? 13.785 -17.276 -40.982 1.00 49.22 156 ASN A CA 1
ATOM 1238 C C . ASN A 1 156 ? 14.873 -16.624 -40.104 1.00 49.22 156 ASN A C 1
ATOM 1240 O O . ASN A 1 156 ? 15.530 -15.682 -40.559 1.00 49.22 156 ASN A O 1
ATOM 1244 N N . PRO A 1 157 ? 15.125 -17.135 -38.885 1.00 44.41 157 PRO A N 1
ATOM 1245 C CA . PRO A 1 157 ? 16.229 -16.681 -38.051 1.00 44.41 157 PRO A CA 1
ATOM 1246 C C . PRO A 1 157 ? 17.572 -17.104 -38.648 1.00 44.41 157 PRO A C 1
ATOM 1248 O O . PRO A 1 157 ? 17.806 -18.281 -38.924 1.00 44.41 157 PRO A O 1
ATOM 1251 N N . LEU A 1 158 ? 18.458 -16.124 -38.810 1.00 42.91 158 LEU A N 1
ATOM 1252 C CA . LEU A 1 158 ? 19.866 -16.336 -39.097 1.00 42.91 158 LEU A CA 1
ATOM 1253 C C . LEU A 1 158 ? 20.545 -17.064 -37.931 1.00 42.91 158 LEU A C 1
ATOM 1255 O O . LEU A 1 158 ? 20.550 -16.613 -36.787 1.00 42.91 158 LEU A O 1
ATOM 1259 N N . ASP A 1 159 ? 21.133 -18.186 -38.311 1.00 49.38 159 ASP A N 1
ATOM 1260 C CA . ASP A 1 159 ? 22.167 -18.971 -37.657 1.00 49.38 159 ASP A CA 1
ATOM 1261 C C . ASP A 1 159 ? 23.305 -18.069 -37.132 1.00 49.38 159 ASP A C 1
ATOM 1263 O O . ASP A 1 159 ? 24.036 -17.445 -37.905 1.00 49.38 159 ASP A O 1
ATOM 1267 N N . MET A 1 160 ? 23.444 -17.967 -35.807 1.00 50.12 160 MET A N 1
ATOM 1268 C CA . MET A 1 160 ? 24.581 -17.318 -35.150 1.00 50.12 160 MET A CA 1
ATOM 1269 C C . MET A 1 160 ? 25.144 -18.256 -34.080 1.00 50.12 160 MET A C 1
ATOM 1271 O O . MET A 1 160 ? 24.549 -18.502 -33.030 1.00 50.12 160 MET A O 1
ATOM 1275 N N . LYS A 1 161 ? 26.320 -18.797 -34.403 1.00 47.44 161 LYS A N 1
ATOM 1276 C CA . LYS A 1 161 ? 27.139 -19.724 -33.616 1.00 47.44 161 LYS A CA 1
ATOM 1277 C C . LYS A 1 161 ? 27.573 -19.122 -32.264 1.00 47.44 161 LYS A C 1
ATOM 1279 O O . LYS A 1 161 ? 28.060 -17.993 -32.235 1.00 47.44 161 LYS A O 1
ATOM 1284 N N . PRO A 1 162 ? 27.547 -19.891 -31.159 1.00 43.25 162 PRO A N 1
ATOM 1285 C CA . PRO A 1 162 ? 28.015 -19.439 -29.853 1.00 43.25 162 PRO A CA 1
ATOM 1286 C C . PRO A 1 162 ? 29.512 -19.732 -29.679 1.00 43.25 162 PRO A C 1
ATOM 1288 O O . PRO A 1 162 ? 29.907 -20.774 -29.166 1.00 43.25 162 PRO A O 1
ATOM 1291 N N . LYS A 1 163 ? 30.372 -18.806 -30.101 1.00 45.94 163 LYS A N 1
ATOM 1292 C CA . LYS A 1 163 ? 31.786 -18.759 -29.694 1.00 45.94 163 LYS A CA 1
ATOM 1293 C C . LYS A 1 163 ? 32.223 -17.303 -29.713 1.00 45.94 163 LYS A C 1
ATOM 1295 O O . LYS A 1 163 ? 32.596 -16.848 -30.779 1.00 45.94 163 LYS A O 1
ATOM 1300 N N . MET A 1 164 ? 32.113 -16.596 -28.582 1.00 45.72 164 MET A N 1
ATOM 1301 C CA . MET A 1 164 ? 32.892 -15.387 -28.206 1.00 45.72 164 MET A CA 1
ATOM 1302 C C . MET A 1 164 ? 32.365 -14.724 -26.906 1.00 45.72 164 MET A C 1
ATOM 1304 O O . MET A 1 164 ? 32.513 -13.524 -26.728 1.00 45.72 164 MET A O 1
ATOM 1308 N N . LEU A 1 165 ? 31.764 -15.467 -25.960 1.00 44.81 165 LEU A N 1
ATOM 1309 C CA . LEU A 1 165 ? 31.317 -14.884 -24.674 1.00 44.81 165 LEU A CA 1
ATOM 1310 C C . LEU A 1 165 ? 32.206 -15.238 -23.465 1.00 44.81 165 LEU A C 1
ATOM 1312 O O . LEU A 1 165 ? 31.942 -14.790 -22.357 1.00 44.81 165 LEU A O 1
ATOM 1316 N N . SER A 1 166 ? 33.283 -16.007 -23.660 1.00 45.75 166 SER A N 1
ATOM 1317 C CA . SER A 1 166 ? 34.161 -16.460 -22.565 1.00 45.75 166 SER A CA 1
ATOM 1318 C C . SER A 1 166 ? 35.440 -15.623 -22.391 1.00 45.75 166 SER A C 1
ATOM 1320 O O . SER A 1 166 ? 36.293 -15.992 -21.591 1.00 45.75 166 SER A O 1
ATOM 1322 N N . GLN A 1 167 ? 35.604 -14.514 -23.124 1.00 44.12 167 GLN A N 1
ATOM 1323 C CA . GLN A 1 167 ? 36.869 -13.759 -23.178 1.00 44.12 167 GLN A CA 1
ATOM 1324 C C . GLN A 1 167 ? 36.720 -12.253 -22.882 1.00 44.12 167 GLN A C 1
ATOM 1326 O O . GLN A 1 167 ? 37.546 -11.457 -23.312 1.00 44.12 167 GLN A O 1
ATOM 1331 N N . MET A 1 168 ? 35.683 -11.850 -22.135 1.00 41.94 168 MET A N 1
ATOM 1332 C CA . MET A 1 168 ? 35.529 -10.466 -21.636 1.00 41.94 168 MET A CA 1
ATOM 1333 C C . MET A 1 168 ? 35.396 -10.354 -20.106 1.00 41.94 168 MET A C 1
ATOM 1335 O O . MET A 1 168 ? 35.197 -9.259 -19.597 1.00 41.94 168 MET A O 1
ATOM 1339 N N . MET A 1 169 ? 35.559 -11.448 -19.351 1.00 44.56 169 MET A N 1
ATOM 1340 C CA . MET A 1 169 ? 35.419 -11.451 -17.880 1.00 44.56 169 MET A CA 1
ATOM 1341 C C . MET A 1 169 ? 36.758 -11.477 -17.108 1.00 44.56 169 MET A C 1
ATOM 1343 O O . MET A 1 169 ? 36.745 -11.609 -15.891 1.00 44.56 169 MET A O 1
ATOM 1347 N N . SER A 1 170 ? 37.920 -11.332 -17.764 1.00 43.00 170 SER A N 1
ATOM 1348 C CA . SER A 1 170 ? 39.243 -11.455 -17.104 1.00 43.00 170 SER A CA 1
ATOM 1349 C C . SER A 1 170 ? 40.115 -10.196 -17.135 1.00 43.00 170 SER A C 1
ATOM 1351 O O . SER A 1 170 ? 41.338 -10.302 -17.140 1.00 43.00 170 SER A O 1
ATOM 1353 N N . ALA A 1 171 ? 39.532 -8.996 -17.146 1.00 40.59 171 ALA A N 1
ATOM 1354 C CA . ALA A 1 171 ? 40.338 -7.773 -17.127 1.00 40.59 171 ALA A CA 1
ATOM 1355 C C . ALA A 1 171 ? 39.686 -6.599 -16.383 1.00 40.59 171 ALA A C 1
ATOM 1357 O O . ALA A 1 171 ? 39.589 -5.520 -16.948 1.00 40.59 171 ALA A O 1
ATOM 1358 N N . MET A 1 172 ? 39.270 -6.780 -15.122 1.00 38.69 172 MET A N 1
ATOM 1359 C CA . MET A 1 172 ? 39.099 -5.665 -14.168 1.00 38.69 172 MET A CA 1
ATOM 1360 C C . MET A 1 172 ? 39.409 -6.107 -12.724 1.00 38.69 172 MET A C 1
ATOM 1362 O O . MET A 1 172 ? 38.610 -5.929 -11.814 1.00 38.69 172 MET A O 1
ATOM 1366 N N . GLU A 1 173 ? 40.602 -6.659 -12.502 1.00 43.97 173 GLU A N 1
ATOM 1367 C CA . GLU A 1 173 ? 41.222 -6.776 -11.173 1.00 43.97 173 GLU A CA 1
ATOM 1368 C C . GLU A 1 173 ? 42.624 -6.161 -11.226 1.00 43.97 173 GLU A C 1
ATOM 1370 O O . GLU A 1 173 ? 43.621 -6.867 -11.276 1.00 43.97 173 GLU A O 1
ATOM 1375 N N . ALA A 1 174 ? 42.705 -4.828 -11.288 1.00 48.41 174 ALA A N 1
ATOM 1376 C CA . ALA A 1 174 ? 43.870 -4.048 -10.850 1.00 48.41 174 ALA A CA 1
ATOM 1377 C C . ALA A 1 174 ? 43.651 -2.560 -11.143 1.00 48.41 174 ALA A C 1
ATOM 1379 O O . ALA A 1 174 ? 44.043 -2.067 -12.195 1.00 48.41 174 ALA A O 1
ATOM 1380 N N . THR A 1 175 ? 43.064 -1.817 -10.204 1.00 39.25 175 THR A N 1
ATOM 1381 C CA . THR A 1 175 ? 43.449 -0.410 -9.966 1.00 39.25 175 THR A CA 1
ATOM 1382 C C . THR A 1 175 ? 42.877 0.072 -8.635 1.00 39.25 175 THR A C 1
ATOM 1384 O O . THR A 1 175 ? 41.794 0.636 -8.531 1.00 39.25 175 THR A O 1
ATOM 1387 N N . LYS A 1 176 ? 43.651 -0.172 -7.573 1.00 46.41 176 LYS A N 1
ATOM 1388 C CA . LYS A 1 176 ? 43.592 0.609 -6.335 1.00 46.41 176 LYS A CA 1
ATOM 1389 C C . LYS A 1 176 ? 44.263 1.965 -6.581 1.00 46.41 176 LYS A C 1
ATOM 1391 O O . LYS A 1 176 ? 45.309 2.010 -7.218 1.00 46.41 176 LYS A O 1
ATOM 1396 N N . LYS A 1 177 ? 43.720 2.994 -5.918 1.00 45.12 177 LYS A N 1
ATOM 1397 C CA . LYS A 1 177 ? 44.245 4.358 -5.706 1.00 45.12 177 LYS A CA 1
ATOM 1398 C C . LYS A 1 177 ? 44.165 5.318 -6.898 1.00 45.12 177 LYS A C 1
ATOM 1400 O O . LYS A 1 177 ? 45.067 5.376 -7.721 1.00 45.12 177 LYS A O 1
ATOM 1405 N N . THR A 1 178 ? 43.186 6.221 -6.844 1.00 39.38 178 THR A N 1
ATOM 1406 C CA . THR A 1 178 ? 43.456 7.667 -6.774 1.00 39.38 178 THR A CA 1
ATOM 1407 C C . THR A 1 178 ? 42.282 8.370 -6.095 1.00 39.38 178 THR A C 1
ATOM 1409 O O . THR A 1 178 ? 41.136 8.283 -6.518 1.00 39.38 178 THR A O 1
ATOM 1412 N N . THR A 1 179 ? 42.618 9.024 -4.991 1.00 48.78 179 THR A N 1
ATOM 1413 C CA . THR A 1 179 ? 41.812 9.907 -4.156 1.00 48.78 179 THR A CA 1
ATOM 1414 C C . THR A 1 179 ? 41.316 11.122 -4.938 1.00 48.78 179 THR A C 1
ATOM 1416 O O . THR A 1 179 ? 42.127 11.967 -5.299 1.00 48.78 179 THR A O 1
ATOM 1419 N N . ILE A 1 180 ? 39.997 11.261 -5.102 1.00 42.47 180 ILE A N 1
ATOM 1420 C CA . ILE A 1 180 ? 39.305 12.559 -5.144 1.00 42.47 180 ILE A CA 1
ATOM 1421 C C . ILE A 1 180 ? 38.034 12.387 -4.309 1.00 42.47 180 ILE A C 1
ATOM 1423 O O . ILE A 1 180 ? 37.107 11.680 -4.696 1.00 42.47 180 ILE A O 1
ATOM 1427 N N . GLY A 1 181 ? 38.051 12.959 -3.104 1.00 47.25 181 GLY A N 1
ATOM 1428 C CA . GLY A 1 181 ? 36.996 12.829 -2.108 1.00 47.25 181 GLY A CA 1
ATOM 1429 C C . GLY A 1 181 ? 35.702 13.493 -2.561 1.00 47.25 181 GLY A C 1
ATOM 1430 O O . GLY A 1 181 ? 35.561 14.708 -2.493 1.00 47.25 181 GLY A O 1
ATOM 1431 N N . THR A 1 182 ? 34.743 12.675 -2.971 1.00 43.81 182 THR A N 1
ATOM 1432 C CA . THR A 1 182 ? 33.322 12.975 -2.792 1.00 43.81 182 THR A CA 1
ATOM 1433 C C . THR A 1 182 ? 32.906 12.294 -1.488 1.00 43.81 182 THR A C 1
ATOM 1435 O O . THR A 1 182 ? 33.218 11.113 -1.317 1.00 43.81 182 THR A O 1
ATOM 1438 N N . PRO A 1 183 ? 32.271 12.994 -0.531 1.00 47.72 183 PRO A N 1
ATOM 1439 C CA . PRO A 1 183 ? 31.767 12.351 0.673 1.00 47.72 183 PRO A CA 1
ATOM 1440 C C . PRO A 1 183 ? 30.681 11.357 0.253 1.00 47.72 183 PRO A C 1
ATOM 1442 O O . PRO A 1 183 ? 29.567 11.743 -0.093 1.00 47.72 183 PRO A O 1
ATOM 1445 N N . SER A 1 184 ? 31.034 10.073 0.224 1.00 47.56 184 SER A N 1
ATOM 1446 C CA . SER A 1 184 ? 30.079 8.976 0.133 1.00 47.56 184 SER A CA 1
ATOM 1447 C C . SER A 1 184 ? 29.287 8.994 1.430 1.00 47.56 184 SER A C 1
ATOM 1449 O O . SER A 1 184 ? 29.746 8.488 2.450 1.00 47.56 184 SER A O 1
ATOM 1451 N N . VAL A 1 185 ? 28.146 9.679 1.409 1.00 52.34 185 VAL A N 1
ATOM 1452 C CA . VAL A 1 185 ? 27.202 9.701 2.520 1.00 52.34 185 VAL A CA 1
ATOM 1453 C C . VAL A 1 185 ? 26.619 8.296 2.612 1.00 52.34 185 VAL A C 1
ATOM 1455 O O . VAL A 1 185 ? 25.741 7.922 1.838 1.00 52.34 185 VAL A O 1
ATOM 1458 N N . ASP A 1 186 ? 27.203 7.492 3.493 1.00 53.88 186 ASP A N 1
ATOM 1459 C CA . ASP A 1 186 ? 26.828 6.105 3.708 1.00 53.88 186 ASP A CA 1
ATOM 1460 C C . ASP A 1 186 ? 25.377 6.071 4.213 1.00 53.88 186 ASP A C 1
ATOM 1462 O O . ASP A 1 186 ? 25.053 6.541 5.305 1.00 53.88 186 ASP A O 1
ATOM 1466 N N . PHE A 1 187 ? 24.461 5.584 3.371 1.00 55.19 187 PHE A N 1
ATOM 1467 C CA . PHE A 1 187 ? 23.017 5.570 3.644 1.00 55.19 187 PHE A CA 1
ATOM 1468 C C . PHE A 1 187 ? 22.677 4.767 4.915 1.00 55.19 187 PHE A C 1
ATOM 1470 O O . PHE A 1 187 ? 21.636 4.965 5.543 1.00 55.19 187 PHE A O 1
ATOM 1477 N N . THR A 1 188 ? 23.585 3.877 5.313 1.00 59.28 188 THR A N 1
ATOM 1478 C CA . THR A 1 188 ? 23.460 3.009 6.482 1.00 59.28 188 THR A CA 1
ATOM 1479 C C . THR A 1 188 ? 23.499 3.775 7.811 1.00 59.28 188 THR A C 1
ATOM 1481 O O . THR A 1 188 ? 22.783 3.395 8.741 1.00 59.28 188 THR A O 1
ATOM 1484 N N . ASP A 1 189 ? 24.221 4.897 7.889 1.00 62.28 189 ASP A N 1
ATOM 1485 C CA . ASP A 1 189 ? 24.331 5.696 9.119 1.00 62.28 189 ASP A CA 1
ATOM 1486 C C . ASP A 1 189 ? 23.077 6.538 9.396 1.00 62.28 189 ASP A C 1
ATOM 1488 O O . ASP A 1 189 ? 22.696 6.747 10.552 1.00 62.28 189 ASP A O 1
ATOM 1492 N N . PHE A 1 190 ? 22.365 6.969 8.349 1.00 64.44 190 PHE A N 1
ATOM 1493 C CA . PHE A 1 190 ? 21.089 7.676 8.509 1.00 64.44 190 PHE A CA 1
ATOM 1494 C C . PHE A 1 190 ? 19.982 6.758 9.031 1.00 64.44 190 PHE A C 1
ATOM 1496 O O . PHE A 1 190 ? 19.134 7.203 9.805 1.00 64.44 190 PHE A O 1
ATOM 1503 N N . SER A 1 191 ? 20.008 5.476 8.654 1.00 65.19 191 SER A N 1
ATOM 1504 C CA . SER A 1 191 ? 18.984 4.518 9.073 1.00 65.19 191 SER A CA 1
ATOM 1505 C C . SER A 1 191 ? 19.039 4.227 10.574 1.00 65.19 191 SER A C 1
ATOM 1507 O O . SER A 1 191 ? 17.991 4.129 11.203 1.00 65.19 191 SER A O 1
ATOM 1509 N N . ARG A 1 192 ? 20.237 4.145 11.174 1.00 70.00 192 ARG A N 1
ATOM 1510 C CA . ARG A 1 192 ? 20.376 3.876 12.620 1.00 70.00 192 ARG A CA 1
ATOM 1511 C C . ARG A 1 192 ? 19.868 5.029 13.479 1.00 70.00 192 ARG A C 1
ATOM 1513 O O . ARG A 1 192 ? 19.097 4.810 14.402 1.00 70.00 192 ARG A O 1
ATOM 1520 N N . ASN A 1 193 ? 20.221 6.264 13.121 1.00 74.75 193 ASN A N 1
ATOM 1521 C CA . ASN A 1 193 ? 19.750 7.445 13.851 1.00 74.75 193 ASN A CA 1
ATOM 1522 C C . ASN A 1 193 ? 18.229 7.630 13.763 1.00 74.75 193 ASN A C 1
ATOM 1524 O O . ASN A 1 193 ? 17.631 8.274 14.621 1.00 74.75 193 ASN A O 1
ATOM 1528 N N . PHE A 1 194 ? 17.588 7.115 12.717 1.00 80.88 194 PHE A N 1
ATOM 1529 C CA . PHE A 1 194 ? 16.146 7.224 12.568 1.00 80.88 194 PHE A CA 1
ATOM 1530 C C . PHE A 1 194 ? 15.380 6.313 13.539 1.00 80.88 194 PHE A C 1
ATOM 1532 O O . PHE A 1 194 ? 14.387 6.750 14.125 1.00 80.88 194 PHE A O 1
ATOM 1539 N N . GLU A 1 195 ? 15.845 5.076 13.727 1.00 77.25 195 GLU A N 1
ATOM 1540 C CA . GLU A 1 195 ? 15.169 4.084 14.572 1.00 77.25 195 GLU A CA 1
ATOM 1541 C C . GLU A 1 195 ? 15.118 4.509 16.044 1.00 77.25 195 GLU A C 1
ATOM 1543 O O . GLU A 1 195 ? 14.088 4.334 16.699 1.00 77.25 195 GLU A O 1
ATOM 1548 N N . ASP A 1 196 ? 16.184 5.148 16.529 1.00 79.69 196 ASP A N 1
ATOM 1549 C CA . ASP A 1 196 ? 16.298 5.596 17.920 1.00 79.69 196 ASP A CA 1
ATOM 1550 C C . ASP A 1 196 ? 15.449 6.840 18.233 1.00 79.69 196 ASP A C 1
ATOM 1552 O O . ASP A 1 196 ? 15.096 7.085 19.386 1.00 79.69 196 ASP A O 1
ATOM 1556 N N . ASN A 1 197 ? 15.091 7.632 17.217 1.00 84.06 197 ASN A N 1
ATOM 1557 C CA . ASN A 1 197 ? 14.435 8.929 17.408 1.00 84.06 197 ASN A CA 1
ATOM 1558 C C . ASN A 1 197 ? 12.911 8.903 17.222 1.00 84.06 197 ASN A C 1
ATOM 1560 O O . ASN A 1 197 ? 12.236 9.878 17.568 1.00 84.06 197 ASN A O 1
ATOM 1564 N N . PHE A 1 198 ? 12.343 7.833 16.661 1.00 92.44 198 PHE A N 1
ATOM 1565 C CA . PHE A 1 198 ? 10.900 7.762 16.435 1.00 92.44 198 PHE A CA 1
ATOM 1566 C C . PHE A 1 198 ? 10.159 7.077 17.588 1.00 92.44 198 PHE A C 1
ATOM 1568 O O . PHE A 1 198 ? 10.080 5.850 17.671 1.00 92.44 198 PHE A O 1
ATOM 1575 N N . ASP A 1 199 ? 9.526 7.899 18.425 1.00 95.38 199 ASP A N 1
ATOM 1576 C CA . ASP A 1 199 ? 8.560 7.469 19.434 1.00 95.38 199 ASP A CA 1
ATOM 1577 C C . ASP A 1 199 ? 7.129 7.823 18.994 1.00 95.38 199 ASP A C 1
ATOM 1579 O O . ASP A 1 199 ? 6.692 8.979 19.049 1.00 95.38 199 ASP A O 1
ATOM 1583 N N . LEU A 1 200 ? 6.388 6.796 18.566 1.00 96.50 200 LEU A N 1
ATOM 1584 C CA . LEU A 1 200 ? 5.005 6.923 18.113 1.00 96.50 200 LEU A CA 1
ATOM 1585 C C . LEU A 1 200 ? 4.068 7.436 19.218 1.00 96.50 200 LEU A C 1
ATOM 1587 O O . LEU A 1 200 ? 3.138 8.185 18.919 1.00 96.50 200 LEU A O 1
ATOM 1591 N N . GLU A 1 201 ? 4.282 7.058 20.480 1.00 97.50 201 GLU A N 1
ATOM 1592 C C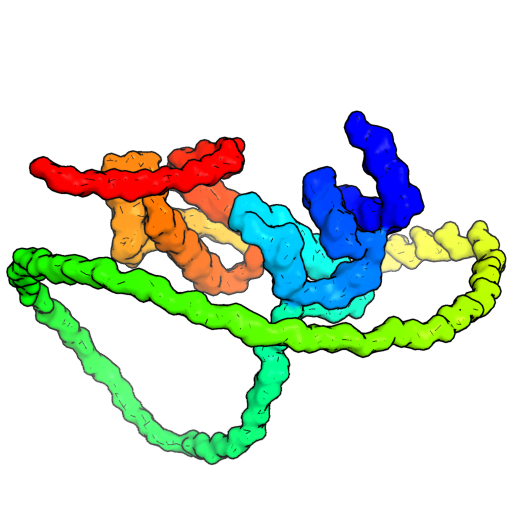A . GLU A 1 201 ? 3.422 7.506 21.577 1.00 97.50 201 GLU A CA 1
ATOM 1593 C C . GLU A 1 201 ? 3.605 9.007 21.815 1.00 97.50 201 GLU A C 1
ATOM 1595 O O . GLU A 1 201 ? 2.623 9.750 21.935 1.00 97.50 201 GLU A O 1
ATOM 1600 N N . THR A 1 202 ? 4.857 9.466 21.820 1.00 96.81 202 THR A N 1
ATOM 1601 C CA . THR A 1 202 ? 5.182 10.893 21.908 1.00 96.81 202 THR A CA 1
ATOM 1602 C C . THR A 1 202 ? 4.614 11.664 20.719 1.00 96.81 202 THR A C 1
ATOM 1604 O O . THR A 1 202 ? 4.019 12.726 20.910 1.00 96.81 202 THR A O 1
ATOM 1607 N N . GLU A 1 203 ? 4.709 11.127 19.502 1.00 96.19 203 GLU A N 1
ATOM 1608 C CA . GLU A 1 203 ? 4.156 11.782 18.313 1.00 96.19 203 GLU A CA 1
ATOM 1609 C C . GLU A 1 203 ? 2.621 11.886 18.357 1.00 96.19 203 GLU A C 1
ATOM 1611 O O . GLU A 1 203 ? 2.048 12.932 18.045 1.00 96.19 203 GLU A O 1
ATOM 1616 N N . LEU A 1 204 ? 1.931 10.846 18.836 1.00 97.56 204 LEU A N 1
ATOM 1617 C CA . LEU A 1 204 ? 0.480 10.880 19.031 1.00 97.56 204 LEU A CA 1
ATOM 1618 C C . LEU A 1 204 ? 0.071 11.906 20.096 1.00 97.56 204 LEU A C 1
ATOM 1620 O O . LEU A 1 204 ? -0.906 12.630 19.901 1.00 97.56 204 LEU A O 1
ATOM 1624 N N . LYS A 1 205 ? 0.833 12.035 21.188 1.00 97.88 205 LYS A N 1
ATOM 1625 C CA . LYS A 1 205 ? 0.556 13.016 22.250 1.00 97.88 205 LYS A CA 1
ATOM 1626 C C . LYS A 1 205 ? 0.657 14.469 21.776 1.00 97.88 205 LYS A C 1
ATOM 1628 O O . LYS A 1 205 ? -0.019 15.321 22.351 1.00 97.88 205 LYS A O 1
ATOM 1633 N N . LYS A 1 206 ? 1.427 14.765 20.722 1.00 96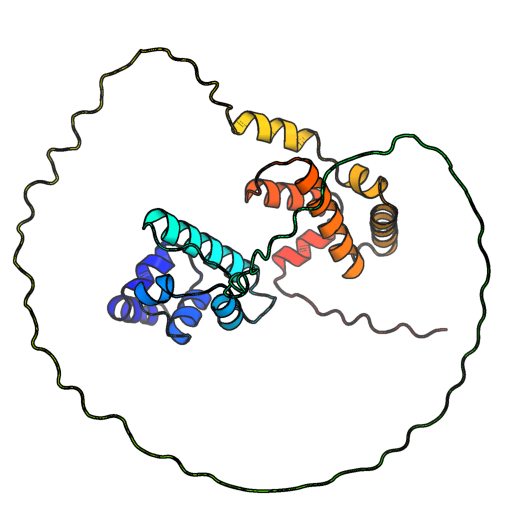.38 206 LYS A N 1
ATOM 1634 C CA . LYS A 1 206 ? 1.563 16.131 20.174 1.00 96.38 206 LYS A CA 1
ATOM 1635 C C . LYS A 1 206 ? 0.287 16.664 19.521 1.00 96.38 206 LYS A C 1
ATOM 1637 O O . LYS A 1 206 ? 0.130 17.876 19.408 1.00 96.38 206 LYS A O 1
ATOM 1642 N N . SER A 1 207 ? -0.619 15.792 19.076 1.00 95.31 207 SER A N 1
ATOM 1643 C CA . SER A 1 207 ? -1.828 16.196 18.352 1.00 95.31 207 SER A CA 1
ATOM 1644 C C . SER A 1 207 ? -3.101 15.808 19.097 1.00 95.31 207 SER A C 1
ATOM 1646 O O . SER A 1 207 ? -3.189 14.743 19.704 1.00 95.31 207 SER A O 1
ATOM 1648 N N . PHE A 1 208 ? -4.142 16.638 18.991 1.00 96.06 208 PHE A N 1
ATOM 1649 C CA . PHE A 1 208 ? -5.456 16.329 19.568 1.00 96.06 208 PHE A CA 1
ATOM 1650 C C . PHE A 1 208 ? -6.031 15.008 19.025 1.00 96.06 208 PHE A C 1
ATOM 1652 O O . PHE A 1 208 ? -6.612 14.214 19.763 1.00 96.06 208 PHE A O 1
ATOM 1659 N N . GLN A 1 209 ? -5.834 14.737 17.729 1.00 95.31 209 GLN A N 1
ATOM 1660 C CA . GLN A 1 209 ? -6.276 13.484 17.116 1.00 95.31 209 GLN A CA 1
ATOM 1661 C C . GLN A 1 209 ? -5.514 12.280 17.672 1.00 95.31 209 GLN A C 1
ATOM 1663 O O . GLN A 1 209 ? -6.140 11.269 17.975 1.00 95.31 209 GLN A O 1
ATOM 1668 N N . GLY A 1 210 ? -4.195 12.385 17.848 1.00 97.25 210 GLY A N 1
ATOM 1669 C CA . GLY A 1 210 ? -3.397 11.306 18.421 1.00 97.25 210 GLY A CA 1
ATOM 1670 C C . GLY A 1 210 ? -3.750 11.020 19.881 1.00 97.25 210 GLY A C 1
ATOM 1671 O O . GLY A 1 210 ? -3.908 9.859 20.250 1.00 97.25 210 GLY A O 1
ATOM 1672 N N . GLN A 1 211 ? -4.008 12.055 20.685 1.00 98.25 211 GLN A N 1
ATOM 1673 C CA . GLN A 1 211 ? -4.523 11.888 22.050 1.00 98.25 211 GLN A CA 1
ATOM 1674 C C . GLN A 1 211 ? -5.865 11.140 22.066 1.00 98.25 211 GLN A C 1
ATOM 1676 O O . GLN A 1 211 ? -6.043 10.211 22.854 1.00 98.25 211 GLN A O 1
ATOM 1681 N N . LYS A 1 212 ? -6.778 11.470 21.142 1.00 97.75 212 LYS A N 1
ATOM 1682 C CA . LYS A 1 212 ? -8.068 10.780 21.004 1.00 97.75 212 LYS A CA 1
ATOM 1683 C C . LYS A 1 212 ? -7.916 9.309 20.602 1.00 97.75 212 LYS A C 1
ATOM 1685 O O . LYS A 1 212 ? -8.649 8.468 21.113 1.00 97.75 212 LYS A O 1
ATOM 1690 N N . ILE A 1 213 ? -6.956 8.984 19.731 1.00 98.25 213 ILE A N 1
ATOM 1691 C CA . ILE A 1 213 ? -6.626 7.593 19.369 1.00 98.25 213 ILE A CA 1
ATOM 1692 C C . ILE A 1 213 ? -6.186 6.816 20.615 1.00 98.25 213 ILE A C 1
ATOM 1694 O O . ILE A 1 213 ? -6.696 5.726 20.873 1.00 98.25 213 ILE A O 1
ATOM 1698 N N . LEU A 1 214 ? -5.277 7.391 21.412 1.00 98.38 214 LEU A N 1
ATOM 1699 C CA . LEU A 1 214 ? -4.780 6.769 22.643 1.00 98.38 214 LEU A CA 1
ATOM 1700 C C . LEU A 1 214 ? -5.905 6.553 23.667 1.00 98.38 214 LEU A C 1
ATOM 1702 O O . LEU A 1 214 ? -5.981 5.491 24.287 1.00 98.38 214 LEU A O 1
ATOM 1706 N N . GLU A 1 215 ? -6.800 7.528 23.828 1.00 98.19 215 GLU A N 1
ATOM 1707 C CA . GLU A 1 215 ? -7.953 7.429 24.728 1.00 98.19 215 GLU A CA 1
ATOM 1708 C C . GLU A 1 215 ? -8.958 6.362 24.265 1.00 98.19 215 GLU A C 1
ATOM 1710 O O . GLU A 1 215 ? -9.343 5.487 25.048 1.00 98.19 215 GLU A O 1
ATOM 1715 N N . ASN A 1 216 ? -9.336 6.382 22.983 1.00 97.62 216 ASN A N 1
ATOM 1716 C CA . ASN A 1 216 ? -10.232 5.391 22.391 1.00 97.62 216 ASN A CA 1
ATOM 1717 C C . ASN A 1 216 ? -9.661 3.980 22.540 1.00 97.62 216 ASN A C 1
ATOM 1719 O O . ASN A 1 216 ? -10.365 3.072 22.982 1.00 97.62 216 ASN A O 1
ATOM 1723 N N . TYR A 1 217 ? -8.375 3.795 22.240 1.00 97.81 217 TYR A N 1
ATOM 1724 C CA . TYR A 1 217 ? -7.725 2.502 22.398 1.00 97.81 217 TYR A CA 1
ATOM 1725 C C . TYR A 1 217 ? -7.658 2.064 23.863 1.00 97.81 217 TYR A C 1
ATOM 1727 O O . TYR A 1 217 ? -7.935 0.908 24.179 1.00 97.81 217 TYR A O 1
ATOM 1735 N N . ARG A 1 218 ? -7.361 2.980 24.795 1.00 97.56 218 ARG A N 1
ATOM 1736 C CA . ARG A 1 218 ? -7.381 2.682 26.235 1.00 97.56 218 ARG A CA 1
ATOM 1737 C C . ARG A 1 218 ? -8.753 2.168 26.676 1.00 97.56 218 ARG A C 1
ATOM 1739 O O . ARG A 1 218 ? -8.802 1.224 27.465 1.00 97.56 218 ARG A O 1
ATOM 1746 N N . LYS A 1 219 ? -9.830 2.762 26.149 1.00 97.69 219 LYS A N 1
ATOM 1747 C CA . LYS A 1 219 ? -11.222 2.436 26.481 1.00 97.69 219 LYS A CA 1
ATOM 1748 C C . LYS A 1 219 ? -11.726 1.148 25.824 1.00 97.69 219 LYS A C 1
ATOM 1750 O O . LYS A 1 219 ? -12.366 0.348 26.496 1.00 97.69 219 LYS A O 1
ATOM 1755 N N . TYR A 1 220 ? -11.463 0.953 24.532 1.00 96.44 220 TYR A N 1
ATOM 1756 C CA . TYR A 1 220 ? -12.063 -0.130 23.741 1.00 96.44 220 TYR A CA 1
ATOM 1757 C C . TYR A 1 220 ? -11.101 -1.277 23.414 1.00 96.44 220 TYR A C 1
ATOM 1759 O O . TYR A 1 220 ? -11.553 -2.323 22.959 1.00 96.44 220 TYR A O 1
ATOM 1767 N N . LYS A 1 221 ? -9.791 -1.098 23.628 1.00 96.06 221 LYS A N 1
ATOM 1768 C CA . LYS A 1 221 ? -8.713 -2.051 23.285 1.00 96.06 221 LYS A CA 1
ATOM 1769 C C . LYS A 1 221 ? -8.647 -2.443 21.802 1.00 96.06 221 LYS A C 1
ATOM 1771 O O . LYS A 1 221 ? -7.940 -3.375 21.435 1.00 96.06 221 LYS A O 1
ATOM 1776 N N . ILE A 1 222 ? -9.336 -1.700 20.943 1.00 94.88 222 ILE A N 1
ATOM 1777 C CA . ILE A 1 222 ? -9.345 -1.858 19.491 1.00 94.88 222 ILE A CA 1
ATOM 1778 C C . ILE A 1 222 ? -9.349 -0.474 18.849 1.00 94.88 222 ILE A C 1
ATOM 1780 O O . ILE A 1 222 ? -9.975 0.451 19.375 1.00 94.88 222 ILE A O 1
ATOM 1784 N N . LEU A 1 223 ? -8.651 -0.321 17.724 1.00 95.50 223 LEU A N 1
ATOM 1785 C CA . LEU A 1 223 ? -8.717 0.904 16.939 1.00 95.50 223 LEU A CA 1
ATOM 1786 C C . LEU A 1 223 ? -9.920 0.853 16.001 1.00 95.50 223 LEU A C 1
ATOM 1788 O O . LEU A 1 223 ? -10.089 -0.067 15.203 1.00 95.50 223 LEU A O 1
ATOM 1792 N N . GLY A 1 224 ? -10.766 1.877 16.076 1.00 93.94 224 GLY A N 1
ATOM 1793 C CA . GLY A 1 224 ? -11.798 2.069 15.069 1.00 93.94 224 GLY A CA 1
ATOM 1794 C C . GLY A 1 224 ? -11.180 2.472 13.729 1.00 93.94 224 GLY A C 1
ATOM 1795 O O . GLY A 1 224 ? -10.105 3.063 13.669 1.00 93.94 224 GLY A O 1
ATOM 1796 N N . LYS A 1 225 ? -11.912 2.263 12.633 1.00 91.69 225 LYS A N 1
ATOM 1797 C CA . LYS A 1 225 ? -11.480 2.674 11.284 1.00 91.69 225 LYS A CA 1
ATOM 1798 C C . LYS A 1 225 ? -11.083 4.155 11.190 1.00 91.69 225 LYS A C 1
ATOM 1800 O O . LYS A 1 225 ? -10.161 4.512 10.462 1.00 91.69 225 LYS A O 1
ATOM 1805 N N . SER A 1 226 ? -11.788 5.031 11.910 1.00 95.25 226 SER A N 1
ATOM 1806 C CA . SER A 1 226 ? -11.440 6.457 11.963 1.00 95.25 226 SER A CA 1
ATOM 1807 C C . SER A 1 226 ? -10.094 6.690 12.653 1.00 95.25 226 SER A C 1
ATOM 1809 O O . SER A 1 226 ? -9.326 7.539 12.207 1.00 95.25 226 SER A O 1
ATOM 1811 N N . ASP A 1 227 ? -9.809 5.940 13.714 1.00 96.81 227 ASP A N 1
ATOM 1812 C CA . ASP A 1 227 ? -8.572 6.054 14.484 1.00 96.81 227 ASP A CA 1
ATOM 1813 C C . ASP A 1 227 ? -7.393 5.493 13.687 1.00 96.81 227 ASP A C 1
ATOM 1815 O O . ASP A 1 227 ? -6.362 6.150 13.602 1.00 96.81 227 ASP A O 1
ATOM 1819 N N . GLN A 1 228 ? -7.582 4.365 12.993 1.00 95.56 228 GLN A N 1
ATOM 1820 C CA . GLN A 1 228 ? -6.598 3.806 12.057 1.00 95.56 228 GLN A CA 1
ATOM 1821 C C . GLN A 1 228 ? -6.238 4.805 10.946 1.00 95.56 228 GLN A C 1
ATOM 1823 O O . GLN A 1 228 ? -5.061 5.057 10.694 1.00 95.56 228 GLN A O 1
ATOM 1828 N N . ASN A 1 229 ? -7.236 5.442 10.322 1.00 92.25 229 ASN A N 1
ATOM 1829 C CA . ASN A 1 229 ? -6.996 6.459 9.293 1.00 92.25 229 ASN A CA 1
ATOM 1830 C C . ASN A 1 229 ? -6.208 7.663 9.835 1.00 92.25 229 ASN A C 1
ATOM 1832 O O . ASN A 1 229 ? -5.312 8.173 9.162 1.00 92.25 229 ASN A O 1
ATOM 1836 N N . ASN A 1 230 ? -6.544 8.133 11.039 1.00 95.06 230 ASN A N 1
ATOM 1837 C CA . ASN A 1 230 ? -5.837 9.247 11.667 1.00 95.06 230 ASN A CA 1
ATOM 1838 C C . ASN A 1 230 ? -4.411 8.846 12.073 1.00 95.06 230 ASN A C 1
ATOM 1840 O O . ASN A 1 230 ? -3.484 9.616 11.842 1.00 95.06 230 ASN A O 1
ATOM 1844 N N . LEU A 1 231 ? -4.212 7.626 12.577 1.00 96.75 231 LEU A N 1
ATOM 1845 C CA . LEU A 1 231 ? -2.895 7.067 12.880 1.00 96.75 231 LEU A CA 1
ATOM 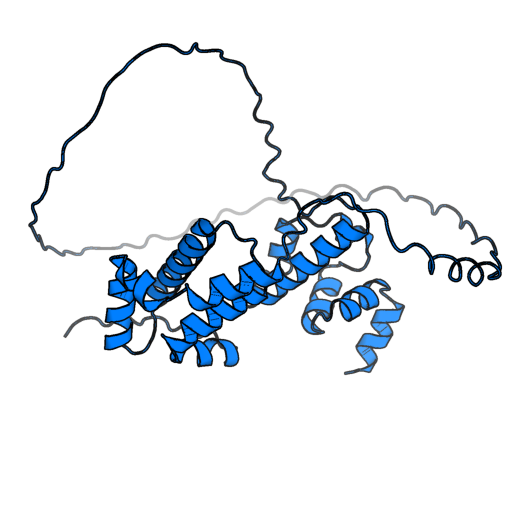1846 C C . LEU A 1 231 ? -2.009 7.026 11.630 1.00 96.75 231 LEU A C 1
ATOM 1848 O O . LEU A 1 231 ? -0.877 7.502 11.664 1.00 96.75 231 LEU A O 1
ATOM 1852 N N . THR A 1 232 ? -2.537 6.537 10.501 1.00 94.75 232 THR A N 1
ATOM 1853 C CA . THR A 1 232 ? -1.808 6.535 9.222 1.00 94.75 232 THR A CA 1
ATOM 1854 C C . THR A 1 232 ? -1.385 7.946 8.811 1.00 94.75 232 THR A C 1
ATOM 1856 O O . THR A 1 232 ? -0.263 8.134 8.350 1.00 94.75 232 THR A O 1
ATOM 1859 N N . ARG A 1 233 ? -2.249 8.953 9.003 1.00 93.81 233 ARG A N 1
ATOM 1860 C CA . ARG A 1 233 ? -1.915 10.356 8.701 1.00 93.81 233 ARG A CA 1
ATOM 1861 C C . ARG A 1 233 ? -0.805 10.896 9.594 1.00 93.81 233 ARG A C 1
ATOM 1863 O O . ARG A 1 233 ? 0.072 11.580 9.085 1.00 93.81 233 ARG A O 1
ATOM 1870 N N . VAL A 1 234 ? -0.825 10.587 10.891 1.00 94.50 234 VAL A N 1
ATOM 1871 C CA . VAL A 1 234 ? 0.230 11.005 11.829 1.00 94.50 234 VAL A CA 1
ATOM 1872 C C . VAL A 1 234 ? 1.579 10.423 11.405 1.00 94.50 234 VAL A C 1
ATOM 1874 O O . VAL A 1 234 ? 2.539 11.171 11.246 1.00 94.50 234 VAL A O 1
ATOM 1877 N N . VAL A 1 235 ? 1.633 9.117 11.126 1.00 95.00 235 VAL A N 1
ATOM 1878 C CA . VAL A 1 235 ? 2.862 8.444 10.673 1.00 95.00 235 VAL A CA 1
ATOM 1879 C C . VAL A 1 235 ? 3.346 9.002 9.333 1.00 95.00 235 VAL A C 1
ATOM 1881 O O . VAL A 1 235 ? 4.528 9.300 9.182 1.00 95.00 235 VAL A O 1
ATOM 1884 N N . ALA A 1 236 ? 2.439 9.199 8.372 1.00 91.69 236 ALA A N 1
ATOM 1885 C CA . ALA A 1 236 ? 2.781 9.769 7.072 1.00 91.69 236 ALA A CA 1
ATOM 1886 C C . ALA A 1 236 ? 3.324 11.202 7.195 1.00 91.69 236 ALA A C 1
ATOM 1888 O O . ALA A 1 236 ? 4.336 11.524 6.578 1.00 91.69 236 ALA A O 1
ATOM 1889 N N . ASN A 1 237 ? 2.694 12.046 8.016 1.00 91.19 237 ASN A N 1
ATOM 1890 C CA . ASN A 1 237 ? 3.150 13.415 8.250 1.00 91.19 237 ASN A CA 1
ATOM 1891 C C . ASN A 1 237 ? 4.529 13.444 8.911 1.00 91.19 237 ASN A C 1
ATOM 1893 O O . ASN A 1 237 ? 5.396 14.187 8.457 1.00 91.19 237 ASN A O 1
ATOM 1897 N N . PHE A 1 238 ? 4.755 12.614 9.934 1.00 92.06 238 PHE A N 1
ATOM 1898 C CA . PHE A 1 238 ? 6.070 12.492 10.558 1.00 92.06 238 PHE A CA 1
ATOM 1899 C C . PHE A 1 238 ? 7.126 12.081 9.526 1.00 92.06 238 PHE A C 1
ATOM 1901 O O . PHE A 1 238 ? 8.162 12.732 9.409 1.00 92.06 238 PHE A O 1
ATOM 1908 N N . HIS A 1 239 ? 6.838 11.056 8.717 1.00 91.75 239 HIS A N 1
ATOM 1909 C CA . HIS A 1 239 ? 7.761 10.594 7.686 1.00 91.75 239 HIS A CA 1
ATOM 1910 C C . HIS A 1 239 ? 8.121 11.704 6.689 1.00 91.75 239 HIS A C 1
ATOM 1912 O O . HIS A 1 239 ? 9.300 11.937 6.423 1.00 91.75 239 HIS A O 1
ATOM 1918 N N . LEU A 1 240 ? 7.124 12.449 6.198 1.00 89.25 240 LEU A N 1
ATOM 1919 C CA . LEU A 1 240 ? 7.338 13.570 5.279 1.00 89.25 240 LEU A CA 1
ATOM 1920 C C . LEU A 1 240 ? 8.255 14.651 5.873 1.00 89.25 240 LEU A C 1
ATOM 1922 O O . LEU A 1 240 ? 9.078 15.216 5.152 1.00 89.25 240 LEU A O 1
ATOM 1926 N N . MET A 1 241 ? 8.170 14.904 7.182 1.00 89.00 241 MET A N 1
ATOM 1927 C CA . MET A 1 241 ? 9.026 15.880 7.865 1.00 89.00 241 MET A CA 1
ATOM 1928 C C . MET A 1 241 ? 10.495 15.446 7.946 1.00 89.00 241 MET A C 1
ATOM 1930 O O . MET A 1 241 ? 11.376 16.303 7.979 1.00 89.00 241 MET A O 1
ATOM 1934 N N . THR A 1 242 ? 10.779 14.141 7.924 1.00 87.50 242 THR A N 1
ATOM 1935 C CA . THR A 1 242 ? 12.161 13.627 7.967 1.00 87.50 242 THR A CA 1
ATOM 1936 C C . THR A 1 242 ? 12.921 13.784 6.650 1.00 87.50 242 THR A C 1
ATOM 1938 O O . THR A 1 242 ? 14.142 13.658 6.641 1.00 87.50 242 THR A O 1
ATOM 1941 N N . LYS A 1 243 ? 12.222 14.065 5.537 1.00 87.25 243 LYS A N 1
ATOM 1942 C CA . LYS A 1 243 ? 12.787 14.137 4.173 1.00 87.25 243 LYS A CA 1
ATOM 1943 C C . LYS A 1 243 ? 13.558 12.880 3.738 1.00 87.25 243 LYS A C 1
ATOM 1945 O O . LYS A 1 243 ? 14.346 12.939 2.796 1.00 87.25 243 LYS A O 1
ATOM 1950 N N . MET A 1 244 ? 13.337 11.748 4.401 1.00 83.50 244 MET A N 1
ATOM 1951 C CA . MET A 1 244 ? 13.953 10.481 4.028 1.00 83.50 244 MET A CA 1
ATOM 1952 C C . MET A 1 244 ? 13.184 9.811 2.884 1.00 83.50 244 MET A C 1
ATOM 1954 O O . MET A 1 244 ? 11.968 9.981 2.777 1.00 83.50 244 MET A O 1
ATOM 1958 N N . PRO A 1 245 ? 13.860 9.028 2.027 1.00 83.69 245 PRO A N 1
ATOM 1959 C CA . PRO A 1 245 ? 13.174 8.236 1.020 1.00 83.69 245 PRO A CA 1
ATOM 1960 C C . PRO A 1 245 ? 12.363 7.112 1.675 1.00 83.69 245 PRO A C 1
ATOM 1962 O O . PRO A 1 245 ? 12.819 6.456 2.611 1.00 83.69 245 PRO A O 1
ATOM 1965 N N . LEU A 1 246 ? 11.172 6.853 1.137 1.00 83.00 246 LEU A N 1
ATOM 1966 C CA . LEU A 1 246 ? 10.350 5.713 1.536 1.00 83.00 246 LEU A CA 1
ATOM 1967 C C . LEU A 1 246 ? 11.026 4.407 1.109 1.00 83.00 246 LEU A C 1
ATOM 1969 O O . LEU A 1 246 ? 11.241 4.170 -0.079 1.00 83.00 246 LEU A O 1
ATOM 1973 N N . SER A 1 247 ? 11.306 3.536 2.076 1.00 87.62 247 SER A N 1
ATOM 1974 C CA . SER A 1 247 ? 11.833 2.191 1.847 1.00 87.62 247 SER A CA 1
ATOM 1975 C C . SER A 1 247 ? 10.950 1.140 2.523 1.00 87.62 247 SER A C 1
ATOM 1977 O O . SER A 1 247 ? 10.211 1.431 3.466 1.00 87.62 247 SER A O 1
ATOM 1979 N N . ALA A 1 248 ? 11.033 -0.110 2.060 1.00 79.19 248 ALA A N 1
ATOM 1980 C CA . ALA A 1 248 ? 10.315 -1.224 2.683 1.00 79.19 248 ALA A CA 1
ATOM 1981 C C . ALA A 1 248 ? 10.703 -1.410 4.163 1.00 79.19 248 ALA A C 1
ATOM 1983 O O . ALA A 1 248 ? 9.843 -1.701 4.990 1.00 79.19 248 ALA A O 1
ATOM 1984 N N . GLN A 1 249 ? 11.974 -1.181 4.510 1.00 84.38 249 GLN A N 1
ATOM 1985 C CA . GLN A 1 249 ? 12.464 -1.264 5.889 1.00 84.38 249 GLN A CA 1
ATOM 1986 C C . GLN A 1 249 ? 11.797 -0.220 6.790 1.00 84.38 249 GLN A C 1
ATOM 1988 O O . GLN A 1 249 ? 11.346 -0.554 7.880 1.00 84.38 249 GLN A O 1
ATOM 1993 N N . ILE A 1 250 ? 11.633 1.012 6.302 1.00 88.81 250 ILE A N 1
ATOM 1994 C CA . ILE A 1 250 ? 10.949 2.078 7.045 1.00 88.81 250 ILE A CA 1
ATOM 1995 C C . ILE A 1 250 ? 9.472 1.730 7.275 1.00 88.81 250 ILE A C 1
ATOM 1997 O O . ILE A 1 250 ? 8.948 1.941 8.369 1.00 88.81 250 ILE A O 1
ATOM 2001 N N . TYR A 1 251 ? 8.795 1.140 6.284 1.00 88.25 251 TYR A N 1
ATOM 2002 C CA . TYR A 1 251 ? 7.425 0.652 6.474 1.00 88.25 251 TYR A CA 1
ATOM 2003 C C . TYR A 1 251 ? 7.339 -0.445 7.538 1.00 88.25 251 TYR A C 1
ATOM 2005 O O . TYR A 1 251 ? 6.445 -0.401 8.384 1.00 88.25 251 TYR A O 1
ATOM 2013 N N . MET A 1 252 ? 8.268 -1.404 7.521 1.00 87.31 252 MET A N 1
ATOM 2014 C CA . MET A 1 252 ? 8.336 -2.469 8.527 1.00 87.31 252 MET A CA 1
ATOM 2015 C C . MET A 1 252 ? 8.613 -1.909 9.925 1.00 87.31 252 MET A C 1
ATOM 2017 O O . MET A 1 252 ? 7.981 -2.337 10.890 1.00 87.31 252 MET A O 1
ATOM 2021 N N . PHE A 1 253 ? 9.487 -0.908 10.031 1.00 93.25 253 PHE A N 1
ATOM 2022 C CA . PHE A 1 253 ? 9.764 -0.205 11.279 1.00 93.25 253 PHE A CA 1
ATOM 2023 C C . PHE A 1 253 ? 8.511 0.489 11.835 1.00 93.25 253 PHE A C 1
ATOM 2025 O O . PHE A 1 253 ? 8.134 0.256 12.986 1.00 93.25 253 PHE A O 1
ATOM 2032 N N . TYR A 1 254 ? 7.796 1.268 11.014 1.00 94.75 254 TYR A N 1
ATOM 2033 C CA . TYR A 1 254 ? 6.541 1.896 11.440 1.00 94.75 254 TYR A CA 1
ATOM 2034 C C . TYR A 1 254 ? 5.485 0.867 11.841 1.00 94.75 254 TYR A C 1
ATOM 2036 O O . TYR A 1 254 ? 4.815 1.044 12.857 1.00 94.75 254 TYR A O 1
ATOM 2044 N N . ALA A 1 255 ? 5.352 -0.223 11.081 1.00 93.81 255 ALA A N 1
ATOM 2045 C CA . ALA A 1 255 ? 4.439 -1.307 11.420 1.00 93.81 255 ALA A CA 1
ATOM 2046 C C . ALA A 1 255 ? 4.787 -1.930 12.782 1.00 93.81 255 ALA A C 1
ATOM 2048 O O . ALA A 1 255 ? 3.890 -2.142 13.596 1.00 93.81 255 ALA A O 1
ATOM 2049 N N . SER A 1 256 ? 6.076 -2.150 13.065 1.00 94.56 256 SER A N 1
ATOM 2050 C CA . SER A 1 256 ? 6.544 -2.646 14.363 1.00 94.56 256 SER A CA 1
ATOM 2051 C C . SER A 1 256 ? 6.168 -1.695 15.500 1.00 94.56 256 SER A C 1
ATOM 2053 O O . SER A 1 256 ? 5.609 -2.134 16.502 1.00 94.56 256 SER A O 1
ATOM 2055 N N . LYS A 1 257 ? 6.395 -0.386 15.332 1.00 96.00 257 LYS A N 1
ATOM 2056 C CA . LYS A 1 257 ? 6.050 0.627 16.345 1.00 96.00 257 LYS A CA 1
ATOM 2057 C C . LYS A 1 257 ? 4.547 0.764 16.575 1.00 96.00 257 LYS A C 1
ATOM 2059 O O . LYS A 1 257 ? 4.108 0.930 17.710 1.00 96.00 257 LYS A O 1
ATOM 2064 N N . ILE A 1 258 ? 3.742 0.623 15.523 1.00 96.12 258 ILE A N 1
ATOM 2065 C CA . ILE A 1 258 ? 2.281 0.565 15.643 1.00 96.12 258 ILE A CA 1
ATOM 2066 C C . ILE A 1 258 ? 1.858 -0.673 16.437 1.00 96.12 258 ILE A C 1
ATOM 2068 O O . ILE A 1 258 ? 1.030 -0.551 17.330 1.00 96.12 258 ILE A O 1
ATOM 2072 N N . GLN A 1 259 ? 2.423 -1.849 16.154 1.00 94.94 259 GLN A N 1
ATOM 2073 C CA . GLN A 1 259 ? 2.078 -3.088 16.863 1.00 94.94 259 GLN A CA 1
ATOM 2074 C C . GLN A 1 259 ? 2.556 -3.105 18.319 1.00 94.94 259 GLN A C 1
ATOM 2076 O O . GLN A 1 259 ? 1.917 -3.738 19.157 1.00 94.94 259 GLN A O 1
ATOM 2081 N N . GLU A 1 260 ? 3.666 -2.429 18.619 1.00 95.56 260 GLU A N 1
ATOM 2082 C CA . GLU A 1 260 ? 4.164 -2.233 19.984 1.00 95.56 260 GLU A CA 1
ATOM 2083 C C . GLU A 1 260 ? 3.137 -1.456 20.823 1.00 95.56 260 GLU A C 1
ATOM 2085 O O . GLU A 1 260 ? 2.791 -1.871 21.929 1.00 95.56 260 GLU A O 1
ATOM 2090 N N . LEU A 1 261 ? 2.575 -0.382 20.258 1.00 97.12 261 LEU A N 1
ATOM 2091 C CA . LEU A 1 261 ? 1.605 0.475 20.942 1.00 97.12 261 LEU A CA 1
ATOM 2092 C C . LEU A 1 261 ? 0.160 -0.063 20.884 1.00 97.12 261 LEU A C 1
ATOM 2094 O O . LEU A 1 261 ? -0.622 0.120 21.820 1.00 97.12 261 LEU A O 1
ATOM 2098 N N . PHE A 1 262 ? -0.192 -0.763 19.802 1.00 96.62 262 PHE A N 1
ATOM 2099 C CA . PHE A 1 262 ? -1.524 -1.306 19.523 1.00 96.62 262 PHE A CA 1
ATOM 2100 C C . PHE A 1 262 ? -1.466 -2.807 19.164 1.00 96.62 262 PHE A C 1
ATOM 2102 O O . PHE A 1 262 ? -1.644 -3.174 17.999 1.00 96.62 262 PHE A O 1
ATOM 2109 N N . PRO A 1 263 ? -1.255 -3.709 20.146 1.00 94.69 263 PRO A N 1
ATOM 2110 C CA . PRO A 1 263 ? -1.095 -5.144 19.886 1.00 94.69 263 PRO A CA 1
ATOM 2111 C C . PRO A 1 263 ? -2.208 -5.816 19.066 1.00 94.69 263 PRO A C 1
ATOM 2113 O O . PRO A 1 263 ? -1.927 -6.766 18.339 1.00 94.69 263 PRO A O 1
ATOM 2116 N N . THR A 1 264 ? -3.451 -5.325 19.128 1.00 93.12 264 THR A N 1
ATOM 2117 C CA . THR A 1 264 ? -4.579 -5.902 18.372 1.00 93.12 264 THR A CA 1
ATOM 2118 C C . THR A 1 264 ? -4.469 -5.720 16.856 1.00 93.12 264 THR A C 1
ATOM 2120 O O . THR A 1 264 ? -5.084 -6.472 16.101 1.00 93.12 264 THR A O 1
ATOM 2123 N N . GLU A 1 265 ? -3.626 -4.802 16.379 1.00 88.50 265 GLU A N 1
ATOM 2124 C CA . GLU A 1 265 ? -3.341 -4.644 14.947 1.00 88.50 265 GLU A CA 1
ATOM 2125 C C . GLU A 1 265 ? -2.479 -5.794 14.388 1.00 88.50 265 GLU A C 1
ATOM 2127 O O . GLU A 1 265 ? -2.466 -6.033 13.178 1.00 88.50 265 GLU A O 1
ATOM 2132 N N . ARG A 1 266 ? -1.794 -6.568 15.248 1.00 85.19 266 ARG A N 1
ATOM 2133 C CA . ARG A 1 266 ? -1.006 -7.739 14.824 1.00 85.19 266 ARG A CA 1
ATOM 2134 C C . ARG A 1 266 ? -1.902 -8.867 14.300 1.00 85.19 266 ARG A C 1
ATOM 2136 O O . ARG A 1 266 ? -1.567 -9.502 13.296 1.00 85.19 266 ARG A O 1
ATOM 2143 N N . ASP A 1 267 ? -3.051 -9.076 14.937 1.00 74.62 267 ASP A N 1
ATOM 2144 C CA . ASP A 1 267 ? -3.992 -10.151 14.597 1.00 74.62 267 ASP A CA 1
ATOM 2145 C C . ASP A 1 267 ? -4.733 -9.870 13.280 1.00 74.62 267 ASP A C 1
ATOM 2147 O O . ASP A 1 267 ? -5.073 -10.783 12.522 1.00 74.62 267 ASP A O 1
ATOM 2151 N N . LEU A 1 268 ? -4.933 -8.593 12.952 1.00 63.59 268 LEU A N 1
ATOM 2152 C CA . LEU A 1 268 ? -5.561 -8.155 11.703 1.00 63.59 268 LEU A CA 1
ATOM 2153 C C . LEU A 1 268 ? -4.668 -8.391 10.476 1.00 63.59 268 LEU A C 1
ATOM 2155 O O . LEU A 1 268 ? -5.175 -8.743 9.412 1.00 63.59 268 LEU A O 1
ATOM 2159 N N . LEU A 1 269 ? -3.347 -8.264 10.630 1.00 58.50 269 LEU A N 1
ATOM 2160 C CA . LEU A 1 269 ? -2.376 -8.531 9.563 1.00 58.50 269 LEU A CA 1
ATOM 2161 C C . LEU A 1 269 ? -2.270 -10.022 9.213 1.00 58.50 269 LEU A C 1
ATOM 2163 O O . LEU A 1 269 ? -2.112 -10.362 8.043 1.00 58.50 269 LEU A O 1
ATOM 2167 N N . HIS A 1 270 ? -2.404 -10.910 10.200 1.00 55.75 270 HIS A N 1
ATOM 2168 C CA . HIS A 1 270 ? -2.279 -12.357 9.990 1.00 55.75 270 HIS A CA 1
ATOM 2169 C C . HIS A 1 270 ? -3.604 -13.036 9.640 1.00 55.75 270 HIS A C 1
ATOM 2171 O O . HIS A 1 270 ? -3.613 -14.080 8.992 1.00 55.75 270 HIS A O 1
ATOM 2177 N N . SER A 1 271 ? -4.738 -12.466 10.053 1.00 53.22 271 SER A N 1
ATOM 2178 C CA . SER A 1 271 ? -6.025 -13.151 9.910 1.00 53.22 271 SER A CA 1
ATOM 2179 C C . SER A 1 271 ? -6.598 -13.138 8.493 1.00 53.22 271 SER A C 1
ATOM 2181 O O . SER A 1 271 ? -7.538 -13.893 8.242 1.00 53.22 271 SER A O 1
ATOM 2183 N N . GLY A 1 272 ? -6.101 -12.308 7.561 1.00 48.28 272 GLY A N 1
ATOM 2184 C CA . GLY A 1 272 ? -6.574 -12.243 6.161 1.00 48.28 272 GLY A CA 1
ATOM 2185 C C . GLY A 1 272 ? -8.078 -11.949 5.992 1.00 48.28 272 GLY A C 1
ATOM 2186 O O . GLY A 1 272 ? -8.591 -11.853 4.877 1.00 48.28 272 GLY A O 1
ATOM 2187 N N . LYS A 1 273 ? -8.801 -11.788 7.101 1.00 44.03 273 LYS A N 1
ATOM 2188 C CA . LYS A 1 273 ? -10.221 -11.506 7.204 1.00 44.03 273 LYS A CA 1
ATOM 2189 C C . LYS A 1 273 ? -10.330 -10.065 7.658 1.00 44.03 273 LYS A C 1
ATOM 2191 O O . LYS A 1 273 ? -10.448 -9.781 8.845 1.00 44.03 273 LYS A O 1
ATOM 2196 N N . LEU A 1 274 ? -10.340 -9.151 6.691 1.00 43.16 274 LEU A N 1
ATOM 2197 C CA . LEU A 1 274 ? -10.967 -7.848 6.883 1.00 43.16 274 LEU A CA 1
ATOM 2198 C C . LEU A 1 274 ? -12.446 -8.106 7.194 1.00 43.16 274 LEU A C 1
ATOM 2200 O O . LEU A 1 274 ? -13.285 -8.145 6.295 1.00 43.16 274 LEU A O 1
ATOM 2204 N N . GLN A 1 275 ? -12.764 -8.341 8.467 1.00 39.25 275 GLN A N 1
ATOM 2205 C CA . GLN A 1 275 ? -14.131 -8.236 8.934 1.00 39.25 275 GLN A CA 1
ATOM 2206 C C . GLN A 1 275 ? -14.534 -6.781 8.727 1.00 39.25 275 GLN A C 1
ATOM 2208 O O . GLN A 1 275 ? -14.076 -5.868 9.409 1.00 39.25 275 GLN A O 1
ATOM 2213 N N . THR A 1 276 ? -15.424 -6.570 7.767 1.00 38.16 276 THR A N 1
ATOM 2214 C CA . THR A 1 276 ? -16.389 -5.483 7.806 1.00 38.16 276 THR A CA 1
ATOM 2215 C C . THR A 1 276 ? -17.229 -5.674 9.066 1.00 38.16 276 THR A C 1
ATOM 2217 O O . THR A 1 276 ? -18.338 -6.198 9.004 1.00 38.16 276 THR A O 1
ATOM 2220 N N . THR A 1 277 ? -16.699 -5.309 10.233 1.00 40.75 277 THR A N 1
ATOM 2221 C CA . THR A 1 277 ? -17.543 -5.093 11.399 1.00 40.75 277 THR A CA 1
ATOM 2222 C C . THR A 1 277 ? -18.327 -3.826 11.099 1.00 40.75 277 THR A C 1
ATOM 2224 O O . THR A 1 277 ? -17.868 -2.694 11.247 1.00 40.75 277 THR A O 1
ATOM 2227 N N . SER A 1 278 ? -19.527 -4.027 10.558 1.00 36.34 278 SER A N 1
ATOM 2228 C CA . SER A 1 278 ? -20.593 -3.048 10.637 1.00 36.34 278 SER A CA 1
ATOM 2229 C C . SER A 1 278 ? -20.705 -2.657 12.105 1.00 36.34 278 SER A C 1
ATOM 2231 O O . SER A 1 278 ? -21.150 -3.449 12.940 1.00 36.34 278 SER A O 1
ATOM 2233 N N . CYS A 1 279 ? -20.234 -1.451 12.419 1.00 37.78 279 CYS A N 1
ATOM 2234 C CA . CYS A 1 279 ? -20.529 -0.774 13.667 1.00 37.78 279 CYS A CA 1
ATOM 2235 C C . CYS A 1 279 ? -22.053 -0.655 13.722 1.00 37.78 279 CYS A C 1
ATOM 2237 O O . CYS A 1 279 ? -22.649 0.219 13.096 1.00 37.78 279 CYS A O 1
ATOM 2239 N N . THR A 1 280 ? -22.681 -1.644 14.348 1.00 39.75 280 THR A N 1
ATOM 2240 C CA . THR A 1 280 ? -24.126 -1.713 14.491 1.00 39.75 280 THR A CA 1
ATOM 2241 C C . THR A 1 280 ? -24.460 -0.731 15.595 1.00 39.75 280 THR A C 1
ATOM 2243 O O . THR A 1 280 ? -24.229 -0.993 16.772 1.00 39.75 280 THR A O 1
ATOM 2246 N N . GLU A 1 281 ? -24.856 0.455 15.148 1.00 39.72 281 GLU A N 1
ATOM 2247 C CA . GLU A 1 281 ? -25.756 1.410 15.781 1.00 39.72 281 GLU A CA 1
ATOM 2248 C C . GLU A 1 281 ? -26.302 0.928 17.144 1.00 39.72 281 GLU A C 1
ATOM 2250 O O . GLU A 1 281 ? -27.353 0.293 17.233 1.00 39.72 281 GLU A O 1
ATOM 2255 N N . ARG A 1 282 ? -25.592 1.235 18.239 1.00 39.78 282 ARG A N 1
ATOM 2256 C CA . ARG A 1 282 ? -26.202 1.215 19.574 1.00 39.78 282 ARG A CA 1
ATOM 2257 C C . ARG A 1 282 ? -27.105 2.437 19.677 1.00 39.78 282 ARG A C 1
ATOM 2259 O O . ARG A 1 282 ? -26.647 3.528 20.011 1.00 39.78 282 ARG A O 1
ATOM 2266 N N . LYS A 1 283 ? -28.381 2.240 19.347 1.00 48.19 283 LYS A N 1
ATOM 2267 C CA . LYS A 1 283 ? -29.466 3.114 19.793 1.00 48.19 283 LYS A CA 1
ATOM 2268 C C . LYS A 1 283 ? -29.644 2.984 21.306 1.00 48.19 283 LYS A C 1
ATOM 2270 O O . LYS A 1 283 ? -29.364 1.942 21.892 1.00 48.19 283 LYS A O 1
ATOM 2275 N N . ALA A 1 284 ? -30.056 4.107 21.874 1.00 47.56 284 ALA A N 1
ATOM 2276 C CA . ALA A 1 284 ? -30.190 4.425 23.283 1.00 47.56 284 ALA A CA 1
ATOM 2277 C C . ALA A 1 284 ? -30.976 3.403 24.120 1.00 47.56 284 ALA A C 1
ATOM 2279 O O . ALA A 1 284 ? -31.990 2.872 23.666 1.00 47.56 284 ALA A O 1
ATOM 2280 N N . LEU A 1 285 ? -30.531 3.251 25.369 1.00 46.03 285 LEU A N 1
ATOM 2281 C CA . LEU A 1 285 ? -31.366 3.121 26.564 1.00 46.03 285 LEU A CA 1
ATOM 2282 C C . LEU A 1 285 ? -30.824 4.108 27.600 1.00 46.03 285 LEU A C 1
ATOM 2284 O O . LEU A 1 285 ? -29.577 4.173 27.719 1.00 46.03 285 LEU A O 1
#